Protein AF-A0A9N9EY78-F1 (afdb_monomer)

Nearest PDB structures (foldseek):
  2iyk-assembly2_B  TM=9.414E-01  e=4.848E-14  Homo sapiens
  2wjv-assembly2_B  TM=9.190E-01  e=1.508E-13  Homo sapiens
  2wjv-assembly1_A  TM=8.558E-01  e=6.239E-14  Homo sapiens
  8rxb-assembly1_P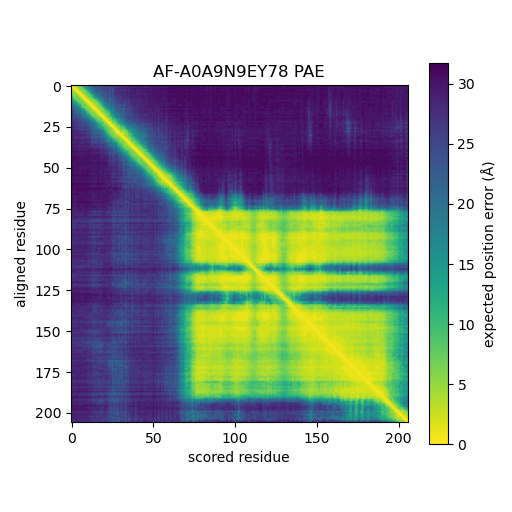  TM=9.678E-01  e=6.217E-12  Homo sapiens
  8rxb-assembly1_E  TM=9.420E-01  e=2.572E-12  Homo sapiens

Mean predicted aligned error: 18.58 Å

Foldseek 3Di:
DDDDDDDDDDDDDDDDDDDDDDDDDDPDDDDPPPDDDPDDDDDDDDDDDDDDDDDPDDPPPPDDPDPPPVPCVVVQPKDFDDCPAPVGGDTDAAPPPRRRRLQQWWWAADPPNPDIGIHGLPPTLVDDPPPPDDTPSVRTDGQDDPNHGDCNRPNDDDPVVVVPDDDDDPVLVVLQVVVCVPPVPDDSVNCPDPPSPPDPDDDDDD

Organism: NCBI:txid1213867

pLDDT: mean 70.08, std 24.81, range [30.39, 97.44]

InterPro domains:
  IPR018999 RNA helicase UPF1, Cys/His rich zinc-binding domain [PF09416] (78-183)
  IPR018999 RNA helicase UPF1, Cys/His rich zinc-binding domain [PS51997] (9-183)
  IPR018999 RNA helicase UPF1, Cys/His rich zinc-binding domain [cd21400] (78-153)

Solvent-accessible surface area (backbone atoms only — not comparable to full-atom values): 14495 Å² total; per-residue (Å²): 138,88,84,83,88,88,88,82,85,85,82,84,84,81,82,84,77,87,81,80,87,79,92,75,83,79,81,84,78,82,90,81,89,87,76,86,79,92,81,87,87,82,90,88,83,91,79,92,78,84,89,77,91,74,83,79,75,77,81,77,84,84,77,75,95,60,85,74,69,52,86,67,69,80,64,64,51,67,54,69,45,52,66,88,38,91,76,30,69,39,69,54,46,18,75,84,79,61,54,31,40,49,91,48,30,18,36,31,76,43,98,55,92,87,43,73,47,42,29,25,62,70,63,59,48,70,44,88,59,93,69,91,62,86,71,66,54,87,54,57,40,63,42,58,54,96,93,36,61,44,58,83,78,45,74,74,78,51,70,74,55,58,71,71,41,85,90,76,51,73,68,57,50,55,55,50,58,59,46,37,76,84,35,82,81,68,52,79,74,59,68,73,44,93,81,73,75,75,71,80,79,79,85,77,86,132

Secondary structure (DSSP, 8-state):
-------------------------------------S--------------------------------TTTT-----B--TTSTT-S-B---TTT----TTTEEEEE-SSTT-EEEEETTTTTTS--SSS----GGG-EESEETTEE-TTTSPPPPHHHHHHS----HHHHHHHHHHHTT-TT--GGGGGSTTS--PPPP----

Radius of gyration: 30.08 Å; Cα contacts (8 Å, |Δi|>4): 151; chains: 1; bounding box: 80×61×91 Å

Structure (mmCIF, N/CA/C/O backbone):
data_AF-A0A9N9EY78-F1
#
_entry.id   AF-A0A9N9EY78-F1
#
loop_
_atom_site.group_PDB
_atom_site.id
_atom_site.type_symbol
_atom_site.label_atom_id
_atom_site.label_alt_id
_atom_site.label_comp_id
_atom_site.label_asym_id
_atom_site.label_entity_id
_atom_site.label_seq_id
_atom_site.pdbx_PDB_ins_code
_atom_site.Cartn_x
_atom_site.Cartn_y
_atom_site.Cartn_z
_atom_site.occupancy
_atom_site.B_iso_or_equiv
_atom_site.auth_seq_id
_atom_site.auth_comp_id
_atom_site.auth_asym_id
_atom_site.auth_atom_id
_atom_site.pdbx_PDB_model_num
ATOM 1 N N . MET A 1 1 ? -17.534 37.883 -44.220 1.00 35.47 1 MET A N 1
ATOM 2 C CA . MET A 1 1 ? -17.299 39.214 -43.625 1.00 35.47 1 MET A CA 1
ATOM 3 C C . MET A 1 1 ? -17.016 39.009 -42.154 1.00 35.47 1 MET A C 1
ATOM 5 O O . MET A 1 1 ? -17.744 38.272 -41.505 1.00 35.47 1 MET A O 1
ATOM 9 N N . GLU A 1 2 ? -15.893 39.561 -41.718 1.00 36.69 2 GLU A N 1
ATOM 10 C CA . GLU A 1 2 ? -15.202 39.330 -40.449 1.00 36.69 2 GLU A CA 1
ATOM 11 C C . GLU A 1 2 ? -15.878 39.992 -39.236 1.00 36.69 2 GLU A C 1
ATOM 13 O O . GLU A 1 2 ? -16.568 41.001 -39.394 1.00 36.69 2 GLU A O 1
ATOM 18 N N . ARG A 1 3 ? -15.586 39.461 -38.035 1.00 31.47 3 ARG A N 1
ATOM 19 C CA . ARG A 1 3 ? -15.106 40.170 -36.816 1.00 31.47 3 ARG A CA 1
ATOM 20 C C . ARG A 1 3 ? -14.979 39.145 -35.675 1.00 31.47 3 ARG A C 1
ATOM 22 O O . ARG A 1 3 ? -15.938 38.440 -35.401 1.00 31.47 3 ARG A O 1
ATOM 29 N N . SER A 1 4 ? -13.784 38.830 -35.170 1.00 34.22 4 SER A N 1
ATOM 30 C CA . SER A 1 4 ? -12.923 39.584 -34.228 1.00 34.22 4 SER A CA 1
ATOM 31 C C . SER A 1 4 ? -13.299 39.372 -32.750 1.00 34.22 4 SER A C 1
ATOM 33 O O . SER A 1 4 ? -14.219 40.001 -32.249 1.00 34.22 4 SER A O 1
ATOM 35 N N . THR A 1 5 ? -12.538 38.467 -32.113 1.00 40.12 5 THR A N 1
ATOM 36 C CA . THR A 1 5 ? -11.911 38.505 -30.765 1.00 40.12 5 THR A CA 1
ATOM 37 C C . THR A 1 5 ? -12.586 39.260 -29.610 1.00 40.12 5 THR A C 1
ATOM 39 O O . THR A 1 5 ? -12.729 40.475 -29.703 1.00 40.12 5 THR A O 1
ATOM 42 N N . GLN A 1 6 ? -12.708 38.608 -28.441 1.00 40.31 6 GLN A N 1
ATOM 43 C CA . GLN A 1 6 ? -11.916 38.966 -27.247 1.00 40.31 6 GLN A CA 1
ATOM 44 C C . GLN A 1 6 ? -12.000 37.918 -26.125 1.00 40.31 6 GLN A C 1
ATOM 46 O O . GLN A 1 6 ? -13.020 37.278 -25.904 1.00 40.31 6 GLN A O 1
ATOM 51 N N . ASN A 1 7 ? -10.844 37.762 -25.489 1.00 35.19 7 ASN A N 1
ATOM 52 C CA . ASN A 1 7 ? -10.468 36.909 -24.374 1.00 35.19 7 ASN A CA 1
ATOM 53 C C . ASN A 1 7 ? -10.618 37.748 -23.094 1.00 35.19 7 ASN A C 1
ATOM 55 O O . ASN A 1 7 ? -10.129 38.879 -23.089 1.00 35.19 7 ASN A O 1
ATOM 59 N N . THR A 1 8 ? -11.233 37.228 -22.034 1.00 34.78 8 THR A N 1
ATOM 60 C CA . THR A 1 8 ? -11.183 37.842 -20.696 1.00 34.78 8 THR A CA 1
ATOM 61 C C . THR A 1 8 ? -11.025 36.755 -19.645 1.00 34.78 8 THR A C 1
ATOM 63 O O . THR A 1 8 ? -11.792 35.799 -19.605 1.00 34.78 8 THR A O 1
ATOM 66 N N . GLN A 1 9 ? -9.958 36.915 -18.868 1.00 34.75 9 GLN A N 1
ATOM 67 C CA . GLN A 1 9 ? -9.582 36.147 -17.692 1.00 34.75 9 GLN A CA 1
ATOM 68 C C . GLN A 1 9 ? -10.538 36.495 -16.548 1.00 34.75 9 GLN A C 1
ATOM 70 O O . GLN A 1 9 ? -10.712 37.677 -16.257 1.00 34.75 9 GLN A O 1
ATOM 75 N N . ASP A 1 10 ? -11.108 35.485 -15.896 1.00 35.62 10 ASP A N 1
ATOM 76 C CA . ASP A 1 10 ? -11.801 35.648 -14.620 1.00 35.62 10 ASP A CA 1
ATOM 77 C C . ASP A 1 10 ? -10.805 35.332 -13.492 1.00 35.62 10 ASP A C 1
ATOM 79 O O . ASP A 1 10 ? -10.473 34.176 -13.229 1.00 35.62 10 ASP A O 1
ATOM 83 N N . GLU A 1 11 ? -10.273 36.389 -12.874 1.00 35.72 11 GLU A N 1
ATOM 84 C CA . GLU A 1 11 ? -9.575 36.327 -11.589 1.00 35.72 11 GLU A CA 1
ATOM 85 C C . GLU A 1 11 ? -10.623 36.350 -10.467 1.00 35.72 11 GLU A C 1
ATOM 87 O O . GLU A 1 11 ? -11.319 37.350 -10.270 1.00 35.72 11 GLU A O 1
ATOM 92 N N . GLU A 1 12 ? -10.746 35.248 -9.723 1.00 39.97 12 GLU A N 1
ATOM 93 C CA . GLU A 1 12 ? -11.588 35.196 -8.531 1.00 39.97 12 GLU A CA 1
ATOM 94 C C . GLU A 1 12 ? -10.876 35.802 -7.314 1.00 39.97 12 GLU A C 1
ATOM 96 O O . GLU A 1 12 ? -9.788 35.412 -6.890 1.00 39.97 12 GLU A O 1
ATOM 101 N N . ASN A 1 13 ? -11.564 36.795 -6.767 1.00 32.88 13 ASN A N 1
ATOM 102 C CA . ASN A 1 13 ? -11.255 37.604 -5.606 1.00 32.88 13 ASN A CA 1
ATOM 103 C C . ASN A 1 13 ? -11.466 36.795 -4.309 1.00 32.88 13 ASN A C 1
ATOM 105 O O . ASN A 1 13 ? -12.601 36.619 -3.868 1.00 32.88 13 ASN A O 1
ATOM 109 N N . PHE A 1 14 ? -10.390 36.315 -3.680 1.00 33.06 14 PHE A N 1
ATOM 110 C CA . PHE A 1 14 ? -10.453 35.719 -2.341 1.00 33.06 14 PHE A CA 1
ATOM 111 C C . PHE A 1 14 ? -10.381 36.812 -1.269 1.00 33.06 14 PHE A C 1
ATOM 113 O O . PHE A 1 14 ? -9.311 37.306 -0.914 1.00 33.06 14 PHE A O 1
ATOM 120 N N . SER A 1 15 ? -11.545 37.175 -0.727 1.00 35.75 15 SER A N 1
ATOM 121 C CA . SER A 1 15 ? -11.638 37.992 0.478 1.00 35.75 15 SER A CA 1
ATOM 122 C C . SER A 1 15 ? -11.111 37.214 1.686 1.00 35.75 15 SER A C 1
ATOM 124 O O . SER A 1 15 ? -11.701 36.231 2.133 1.00 35.75 15 SER A O 1
ATOM 126 N N . PHE A 1 16 ? -9.996 37.713 2.197 1.00 32.31 16 PHE A N 1
ATOM 127 C CA . PHE A 1 16 ? -9.345 37.421 3.465 1.00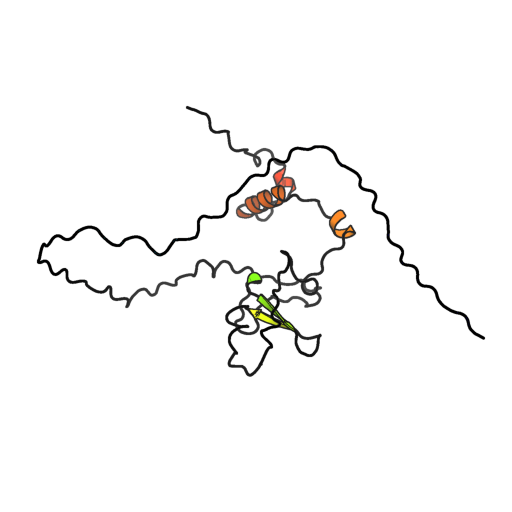 32.31 16 PHE A CA 1
ATOM 128 C C . PHE A 1 16 ? -10.328 37.490 4.651 1.00 32.31 16 PHE A C 1
ATOM 130 O O . PHE A 1 16 ? -10.838 38.560 4.980 1.00 32.31 16 PHE A O 1
ATOM 137 N N . LEU A 1 17 ? -10.597 36.347 5.288 1.00 35.78 17 LEU A N 1
ATOM 138 C CA . LEU A 1 17 ? -11.226 36.268 6.607 1.00 35.78 17 LEU A CA 1
ATOM 139 C C . LEU A 1 17 ? -10.118 36.039 7.639 1.00 35.78 17 LEU A C 1
ATOM 141 O O . LEU A 1 17 ? -9.535 34.958 7.713 1.00 35.78 17 LEU A O 1
ATOM 145 N N . GLU A 1 18 ? -9.825 37.086 8.409 1.00 33.75 18 GLU A N 1
ATOM 146 C CA . GLU A 1 18 ? -9.006 37.030 9.619 1.00 33.75 18 GLU A CA 1
ATOM 147 C C . GLU A 1 18 ? -9.681 36.116 10.647 1.00 33.75 18 GLU A C 1
ATOM 149 O O . GLU A 1 18 ? -10.812 36.373 11.066 1.00 33.75 18 GLU A O 1
ATOM 154 N N . TYR A 1 19 ? -8.985 35.060 11.074 1.00 37.44 19 TYR A N 1
ATOM 155 C CA . TYR A 1 19 ? -9.355 34.298 12.261 1.00 37.44 19 TYR A CA 1
ATOM 156 C C . TYR A 1 19 ? -8.401 34.661 13.397 1.00 37.44 19 TYR A C 1
ATOM 158 O O . TYR A 1 19 ? -7.196 34.414 13.344 1.00 37.44 19 TYR A O 1
ATOM 166 N N . SER A 1 20 ? -8.962 35.297 14.415 1.00 36.03 20 SER A N 1
ATOM 167 C CA . SER A 1 20 ? -8.287 35.729 15.629 1.00 36.03 20 SER A CA 1
ATOM 168 C C . SER A 1 20 ? -8.036 34.544 16.568 1.00 36.03 20 SER A C 1
ATOM 170 O O . SER A 1 20 ? -8.973 33.838 16.921 1.00 36.03 20 SER A O 1
ATOM 172 N N . GLY A 1 21 ? -6.790 34.406 17.031 1.00 35.19 21 GLY A N 1
ATOM 173 C CA . GLY A 1 21 ? -6.426 33.973 18.388 1.00 35.19 21 GLY A CA 1
ATOM 174 C C . GLY A 1 21 ? -6.797 32.555 18.843 1.00 35.19 21 GLY A C 1
ATOM 175 O O . GLY A 1 21 ? -7.893 32.320 19.343 1.00 35.19 21 GLY A O 1
ATOM 176 N N . GLY A 1 22 ? -5.808 31.660 18.830 1.00 30.39 22 GLY A N 1
ATOM 177 C CA . GLY A 1 22 ? -5.777 30.444 19.645 1.00 30.39 22 GLY A CA 1
ATOM 178 C C . GLY A 1 22 ? -4.341 29.932 19.763 1.00 30.39 22 GLY A C 1
ATOM 179 O O . GLY A 1 22 ? -3.732 29.584 18.757 1.00 30.39 22 GLY A O 1
ATOM 180 N N . ASP A 1 23 ? -3.786 29.956 20.972 1.00 35.22 23 ASP A N 1
ATOM 181 C CA . ASP A 1 23 ? -2.385 29.668 21.287 1.00 35.22 23 ASP A CA 1
ATOM 182 C C . ASP A 1 23 ? -1.968 28.224 20.950 1.00 35.22 23 ASP A C 1
ATOM 184 O O . ASP A 1 23 ? -2.324 27.280 21.652 1.00 35.22 23 ASP A O 1
ATOM 188 N N . THR A 1 24 ? -1.126 28.042 19.932 1.00 45.16 24 THR A N 1
ATOM 189 C CA . THR A 1 24 ? -0.264 26.855 19.809 1.00 45.16 24 THR A CA 1
ATOM 190 C C . THR A 1 24 ? 1.163 27.248 20.167 1.00 45.16 24 THR A C 1
ATOM 192 O O . THR A 1 24 ? 1.856 27.882 19.371 1.00 45.16 24 THR A O 1
ATOM 195 N N . GLN A 1 25 ? 1.619 26.875 21.367 1.00 38.00 25 GLN A N 1
ATOM 196 C CA . GLN A 1 25 ? 3.050 26.862 21.667 1.00 38.00 25 GLN A CA 1
ATOM 197 C C . GLN A 1 25 ? 3.721 25.828 20.758 1.00 38.00 25 GLN A C 1
ATOM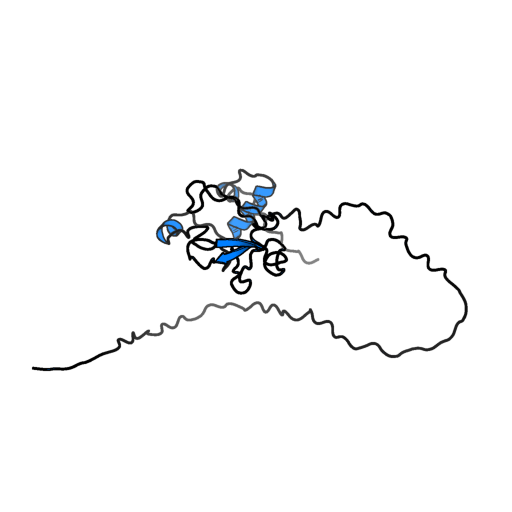 199 O O . GLN A 1 25 ? 3.419 24.638 20.822 1.00 38.00 25 GLN A O 1
ATOM 204 N N . ALA A 1 26 ? 4.619 26.296 19.895 1.00 37.03 26 ALA A N 1
ATOM 205 C CA . ALA A 1 26 ? 5.483 25.442 19.100 1.00 37.03 26 ALA A CA 1
ATOM 206 C C . ALA A 1 26 ? 6.447 24.695 20.035 1.00 37.03 26 ALA A C 1
ATOM 208 O O . ALA A 1 26 ? 7.312 25.301 20.665 1.00 37.03 26 ALA A O 1
ATOM 209 N N . SER A 1 27 ? 6.309 23.375 20.129 1.00 43.75 27 SER A N 1
ATOM 210 C CA . SER A 1 27 ? 7.339 22.517 20.710 1.00 43.75 27 SER A CA 1
ATOM 211 C C . SER A 1 27 ? 8.541 22.489 19.764 1.00 43.75 27 SER A C 1
ATOM 213 O O . SER A 1 27 ? 8.519 21.837 18.720 1.00 43.75 27 SER A O 1
ATOM 215 N N . GLN A 1 28 ? 9.572 23.248 20.122 1.00 36.25 28 GLN A N 1
ATOM 216 C CA . GLN A 1 28 ? 10.879 23.279 19.476 1.00 36.25 28 GLN A CA 1
ATOM 217 C C . GLN A 1 28 ? 11.625 21.974 19.795 1.00 36.25 28 GLN A C 1
ATOM 219 O O . GLN A 1 28 ? 12.266 21.860 20.836 1.00 36.25 28 GLN A O 1
ATOM 224 N N . TYR A 1 29 ? 11.527 20.976 18.918 1.00 39.62 29 TYR A N 1
ATOM 225 C CA . TYR A 1 29 ? 12.477 19.864 18.905 1.00 39.62 29 TYR A CA 1
ATOM 226 C C . TYR A 1 29 ? 13.667 20.268 18.028 1.00 39.62 29 TYR A C 1
ATOM 228 O O . TYR A 1 29 ? 13.521 20.446 16.820 1.00 39.62 29 TYR A O 1
ATOM 236 N N . ASP A 1 30 ? 14.824 20.468 18.658 1.00 38.19 30 ASP A N 1
ATOM 237 C CA . ASP A 1 30 ? 16.087 20.812 18.003 1.00 38.19 30 ASP A CA 1
ATOM 238 C C . ASP A 1 30 ? 16.750 19.526 17.479 1.00 38.19 30 ASP A C 1
ATOM 240 O O . ASP A 1 30 ? 17.101 18.634 18.252 1.00 38.19 30 ASP A O 1
ATOM 244 N N . TYR A 1 31 ? 16.853 19.392 16.157 1.00 40.94 31 TYR A N 1
ATOM 245 C CA . TYR A 1 31 ? 17.367 18.205 15.465 1.00 40.94 31 TYR A CA 1
ATOM 246 C C . TYR A 1 31 ? 18.784 18.498 14.949 1.00 40.94 31 TYR A C 1
ATOM 248 O O . TYR A 1 31 ? 18.985 18.673 13.753 1.00 40.94 31 TYR A O 1
ATOM 256 N N . ASN A 1 32 ? 19.769 18.614 15.845 1.00 44.62 32 ASN A N 1
ATOM 257 C CA . ASN A 1 32 ? 21.171 18.867 15.473 1.00 44.62 32 ASN A CA 1
ATOM 258 C C . ASN A 1 32 ? 22.182 18.180 16.411 1.00 44.62 32 ASN A C 1
ATOM 260 O O . ASN A 1 32 ? 23.101 18.822 16.910 1.00 44.62 32 ASN A O 1
ATOM 264 N N . ASP A 1 33 ? 22.056 16.867 16.626 1.00 41.56 33 ASP A N 1
ATOM 265 C CA . ASP A 1 33 ? 23.080 16.095 17.356 1.00 41.56 33 ASP A CA 1
ATOM 266 C C . ASP A 1 33 ? 23.466 14.782 16.655 1.00 41.56 33 ASP A C 1
ATOM 268 O O . ASP A 1 33 ? 23.433 13.706 17.236 1.00 41.56 33 ASP A O 1
ATOM 272 N N . PHE A 1 34 ? 23.813 14.865 15.365 1.00 32.62 34 PHE A N 1
ATOM 273 C CA . PHE A 1 34 ? 24.572 13.818 14.660 1.00 32.62 34 PHE A CA 1
ATOM 274 C C . PHE A 1 34 ? 25.523 14.438 13.631 1.00 32.62 34 PHE A C 1
ATOM 276 O O . PHE A 1 34 ? 25.439 14.205 12.426 1.00 32.62 34 PHE A O 1
ATOM 283 N N . SER A 1 35 ? 26.454 15.260 14.103 1.00 43.00 35 SER A N 1
ATOM 284 C CA . SER A 1 35 ? 27.661 15.595 13.345 1.00 43.00 35 SER A CA 1
ATOM 285 C C . SER A 1 35 ? 28.858 15.421 14.267 1.00 43.00 35 SER A C 1
ATOM 287 O O . SER A 1 35 ? 29.171 16.284 15.079 1.00 43.00 35 SER A O 1
ATOM 289 N N . ILE A 1 36 ? 29.494 14.252 14.175 1.00 41.31 36 ILE A N 1
ATOM 290 C CA . ILE A 1 36 ? 30.744 13.970 14.876 1.00 41.31 36 ILE A CA 1
ATOM 291 C C . ILE A 1 36 ? 31.846 14.672 14.086 1.00 41.31 36 ILE A C 1
ATOM 293 O O . ILE A 1 36 ? 32.167 14.273 12.966 1.00 41.31 36 ILE A O 1
ATOM 297 N N . ASP A 1 37 ? 32.380 15.743 14.662 1.00 32.41 37 ASP A N 1
ATOM 298 C CA . ASP A 1 37 ? 33.423 16.557 14.055 1.00 32.41 37 ASP A CA 1
ATOM 299 C C . ASP A 1 37 ? 34.763 15.805 14.090 1.00 32.41 37 ASP A C 1
ATOM 301 O O . ASP A 1 37 ? 35.334 15.495 15.142 1.00 32.41 37 ASP A O 1
ATOM 305 N N . SER A 1 38 ? 35.258 15.455 12.908 1.00 41.50 38 SER A N 1
ATOM 306 C CA . SER A 1 38 ? 36.547 14.811 12.706 1.00 41.50 38 SER A CA 1
ATOM 307 C C . SER A 1 38 ? 37.653 15.858 12.777 1.00 41.50 38 SER A C 1
ATOM 309 O O . SER A 1 38 ? 38.068 16.356 11.739 1.00 41.50 38 SER A O 1
ATOM 311 N N . THR A 1 39 ? 38.105 16.237 13.975 1.00 38.75 39 THR A N 1
ATOM 312 C CA . THR A 1 39 ? 39.451 16.787 14.263 1.00 38.75 39 THR A CA 1
ATOM 313 C C . THR A 1 39 ? 39.498 17.342 15.686 1.00 38.75 39 THR A C 1
ATOM 315 O O . THR A 1 39 ? 39.157 18.493 15.894 1.00 38.75 39 THR A O 1
ATOM 318 N N . LEU A 1 40 ? 39.957 16.553 16.667 1.00 36.25 40 LEU A N 1
ATOM 319 C CA . LEU A 1 40 ? 40.636 17.029 17.889 1.00 36.25 40 LEU A CA 1
ATOM 320 C C . LEU A 1 40 ? 41.028 15.824 18.755 1.00 36.25 40 LEU A C 1
ATOM 322 O O . LEU A 1 40 ? 40.258 15.349 19.580 1.00 36.25 40 LEU A O 1
ATOM 326 N N . ASN A 1 41 ? 42.238 15.311 18.545 1.00 33.69 41 ASN A N 1
ATOM 327 C CA . ASN A 1 41 ? 43.125 14.918 19.642 1.00 33.69 41 ASN A CA 1
ATOM 328 C C . ASN A 1 41 ? 44.507 14.598 19.076 1.00 33.69 41 ASN A C 1
ATOM 330 O O . ASN A 1 41 ? 44.886 13.453 18.846 1.00 33.69 41 ASN A O 1
ATOM 334 N N . SER A 1 42 ? 45.268 15.665 18.848 1.00 35.00 42 SER A N 1
ATOM 335 C CA . SER A 1 42 ? 46.719 15.591 18.843 1.00 35.00 42 SER A CA 1
ATOM 336 C C . SER A 1 42 ? 47.212 16.302 20.099 1.00 35.00 42 SER A C 1
ATOM 338 O O . SER A 1 42 ? 46.792 17.423 20.373 1.00 35.00 42 SER A O 1
ATOM 340 N N . GLN A 1 43 ? 48.146 15.641 20.788 1.00 35.53 43 GLN A N 1
ATOM 341 C CA . GLN A 1 43 ? 49.048 16.155 21.826 1.00 35.53 43 GLN A CA 1
ATOM 342 C C . GLN A 1 43 ? 48.507 16.205 23.266 1.00 35.53 43 GLN A C 1
ATOM 344 O O . GLN A 1 43 ? 47.957 17.212 23.695 1.00 35.53 43 GLN A O 1
ATOM 349 N N . HIS A 1 44 ? 48.818 15.167 24.056 1.00 34.75 44 HIS A N 1
ATOM 350 C CA . HIS A 1 44 ? 49.729 15.289 25.211 1.00 34.75 44 HIS A CA 1
ATOM 351 C C . HIS A 1 44 ? 50.067 13.914 25.820 1.00 34.75 44 HIS A C 1
ATOM 353 O O . HIS A 1 44 ? 49.225 13.281 26.447 1.00 34.75 44 HIS A O 1
ATOM 359 N N . ASN A 1 45 ? 51.324 13.489 25.644 1.00 34.41 45 ASN A N 1
ATOM 360 C CA . ASN A 1 45 ? 52.278 13.085 26.693 1.00 34.41 45 ASN A CA 1
ATOM 361 C C . ASN A 1 45 ? 53.185 11.927 26.260 1.00 34.41 45 ASN A C 1
ATOM 363 O O . ASN A 1 45 ? 52.792 10.766 26.204 1.00 34.41 45 ASN A O 1
ATOM 367 N N . ASN A 1 46 ? 54.449 12.286 26.035 1.00 36.00 46 ASN A N 1
ATOM 368 C CA . ASN A 1 46 ? 55.580 11.373 26.040 1.00 36.00 46 ASN A CA 1
ATOM 369 C C . ASN A 1 46 ? 55.876 10.954 27.486 1.00 36.00 46 ASN A C 1
ATOM 371 O O . ASN A 1 46 ? 56.092 11.828 28.323 1.00 36.00 46 ASN A O 1
ATOM 375 N N . ASN A 1 47 ? 55.974 9.653 27.758 1.00 35.97 47 ASN A N 1
ATOM 376 C CA . ASN A 1 47 ? 57.000 9.117 28.654 1.00 35.97 47 ASN A CA 1
ATOM 377 C C . ASN A 1 47 ? 57.213 7.615 28.417 1.00 35.97 47 ASN A C 1
ATOM 379 O O . ASN A 1 47 ? 56.277 6.825 28.354 1.00 35.97 47 ASN A O 1
ATOM 383 N N . LEU A 1 48 ? 58.492 7.286 28.267 1.00 35.34 48 LEU A N 1
ATOM 384 C CA . LEU A 1 48 ? 59.114 5.981 28.067 1.00 35.34 48 LEU A CA 1
ATOM 385 C C . LEU A 1 48 ? 58.815 5.016 29.229 1.00 35.34 48 LEU A C 1
ATOM 387 O O . LEU A 1 48 ? 59.157 5.361 30.356 1.00 35.34 48 LEU A O 1
ATOM 391 N N . ILE A 1 49 ? 58.326 3.800 28.946 1.00 36.12 49 ILE A N 1
ATOM 392 C CA . ILE A 1 49 ? 58.737 2.553 29.627 1.00 36.12 49 ILE A CA 1
ATOM 393 C C . ILE A 1 49 ? 58.730 1.419 28.587 1.00 36.12 49 ILE A C 1
ATOM 395 O O . ILE A 1 49 ? 57.703 1.106 27.987 1.00 36.12 49 ILE A O 1
ATOM 399 N N . GLU A 1 50 ? 59.907 0.840 28.361 1.00 34.97 50 GLU A N 1
ATOM 400 C CA . GLU A 1 50 ? 60.153 -0.336 27.528 1.00 34.97 50 GLU A CA 1
ATOM 401 C C . GLU A 1 50 ? 59.584 -1.619 28.156 1.00 34.97 50 GLU A C 1
ATOM 403 O O . GLU A 1 50 ? 59.656 -1.819 29.366 1.00 34.97 50 GLU A O 1
ATOM 408 N N . GLY A 1 51 ? 59.152 -2.547 27.296 1.00 36.88 51 GLY A N 1
ATOM 409 C CA . GLY A 1 51 ? 59.286 -3.980 27.554 1.00 36.88 51 GLY A CA 1
ATOM 410 C C . GLY A 1 51 ? 58.098 -4.682 28.209 1.00 36.88 51 GLY A C 1
ATOM 411 O O . GLY A 1 51 ? 58.107 -4.940 29.406 1.00 36.88 51 GLY A O 1
ATOM 412 N N . SER A 1 52 ? 57.139 -5.121 27.391 1.00 42.84 52 SER A N 1
ATOM 413 C CA . SER A 1 52 ? 56.383 -6.370 27.583 1.00 42.84 52 SER A CA 1
ATOM 414 C C . SER A 1 52 ? 55.707 -6.737 26.261 1.00 42.84 52 SER A C 1
ATOM 416 O O . SER A 1 52 ? 54.743 -6.099 25.854 1.00 42.84 52 SER A O 1
ATOM 418 N N . GLN A 1 53 ? 56.241 -7.738 25.559 1.00 39.84 53 GLN A N 1
ATOM 419 C CA . GLN A 1 53 ? 55.567 -8.355 24.416 1.00 39.84 53 GLN A CA 1
ATOM 420 C C . GLN A 1 53 ? 54.299 -9.054 24.924 1.00 39.84 53 GLN A C 1
ATOM 422 O O . GLN A 1 53 ? 54.384 -10.128 25.518 1.00 39.84 53 GLN A O 1
ATOM 427 N N . SER A 1 54 ? 53.126 -8.464 24.699 1.00 41.09 54 SER A N 1
ATOM 428 C CA . SER A 1 54 ? 51.880 -9.222 24.696 1.00 41.09 54 SER A CA 1
ATOM 429 C C . SER A 1 54 ? 51.719 -9.834 23.309 1.00 41.09 54 SER A C 1
ATOM 431 O O . SER A 1 54 ? 51.605 -9.151 22.293 1.00 41.09 54 SER A O 1
ATOM 433 N N . HIS A 1 55 ? 51.770 -11.159 23.270 1.00 40.34 55 HIS A N 1
ATOM 434 C CA . HIS A 1 55 ? 51.412 -11.947 22.106 1.00 40.34 55 HIS A CA 1
ATOM 435 C C . HIS A 1 55 ? 49.918 -11.698 21.841 1.00 40.34 55 HIS A C 1
ATOM 437 O O . HIS A 1 55 ? 49.065 -12.239 22.541 1.00 40.34 55 HIS A O 1
ATOM 443 N N . PHE A 1 56 ? 49.590 -10.822 20.890 1.00 41.06 56 PHE A N 1
ATOM 444 C CA . PHE A 1 56 ? 48.229 -10.731 20.371 1.00 41.06 56 PHE A CA 1
ATOM 445 C C . PHE A 1 56 ? 47.971 -12.016 19.583 1.00 41.06 56 PHE A C 1
ATOM 447 O O . PHE A 1 56 ? 48.579 -12.248 18.540 1.00 41.06 56 PHE A O 1
ATOM 454 N N . VAL A 1 57 ? 47.134 -12.886 20.140 1.00 47.09 57 VAL A N 1
ATOM 455 C CA . VAL A 1 57 ? 46.526 -13.989 19.400 1.00 47.09 57 VAL A CA 1
ATOM 456 C C . VAL A 1 57 ? 45.405 -13.353 18.585 1.00 47.09 57 VAL A C 1
ATOM 458 O O . VAL A 1 57 ? 44.456 -12.828 19.167 1.00 47.09 57 VAL A O 1
ATOM 461 N N . GLU A 1 58 ? 45.540 -13.330 17.259 1.00 45.62 58 GLU A N 1
ATOM 462 C CA . GLU A 1 58 ? 44.409 -13.024 16.380 1.00 45.62 58 GLU A CA 1
ATOM 463 C C . GLU A 1 58 ? 43.281 -14.012 16.714 1.00 45.62 58 GLU A C 1
ATOM 465 O O . GLU A 1 58 ? 43.539 -15.220 16.751 1.00 45.62 58 GLU A O 1
ATOM 470 N N . PRO A 1 59 ? 42.053 -13.554 17.012 1.00 44.22 59 PRO A N 1
ATOM 471 C CA . PRO A 1 59 ? 40.946 -14.477 17.160 1.00 44.22 59 PRO A CA 1
ATOM 472 C C . PRO A 1 59 ? 40.692 -15.115 15.794 1.00 44.22 59 PRO A C 1
ATOM 474 O O . PRO A 1 59 ? 40.341 -14.445 14.825 1.00 44.22 59 PRO A O 1
ATOM 477 N N . ASP A 1 60 ? 40.924 -16.420 15.735 1.00 43.41 60 ASP A N 1
ATOM 478 C CA . ASP A 1 60 ? 40.598 -17.280 14.611 1.00 43.41 60 ASP A CA 1
ATOM 479 C C . ASP A 1 60 ? 39.096 -17.157 14.300 1.00 43.41 60 ASP A C 1
ATOM 481 O O . ASP A 1 60 ? 38.248 -17.605 15.071 1.00 43.41 60 ASP A O 1
ATOM 485 N N . LEU A 1 61 ? 38.759 -16.507 13.181 1.00 54.38 61 LEU A N 1
ATOM 486 C CA . LEU A 1 61 ? 37.386 -16.361 12.686 1.00 54.38 61 LEU A CA 1
ATOM 487 C C . LEU A 1 61 ? 36.906 -17.608 11.924 1.00 54.38 61 LEU A C 1
ATOM 489 O O . LEU A 1 61 ? 35.991 -17.524 11.106 1.00 54.38 61 LEU A O 1
ATOM 493 N N . THR A 1 62 ? 37.488 -18.781 12.174 1.00 49.03 62 THR A N 1
ATOM 494 C CA . THR A 1 62 ? 36.967 -20.049 11.654 1.00 49.03 62 THR A CA 1
ATOM 495 C C . THR A 1 62 ? 36.079 -20.742 12.684 1.00 49.03 62 THR A C 1
ATOM 497 O O . THR A 1 62 ? 36.410 -21.781 13.245 1.00 49.03 62 THR A O 1
ATOM 500 N N . GLY A 1 63 ? 34.892 -20.185 12.936 1.00 49.53 63 GLY A N 1
ATOM 501 C CA . GLY A 1 63 ? 33.896 -20.929 13.707 1.00 49.53 63 GLY A CA 1
ATOM 502 C C . GLY A 1 63 ? 32.832 -20.112 14.412 1.00 49.53 63 GLY A C 1
ATOM 503 O O . GLY A 1 63 ? 32.692 -20.231 15.622 1.00 49.53 63 GLY A O 1
ATOM 504 N N . VAL A 1 64 ? 32.019 -19.369 13.663 1.00 46.88 64 VAL A N 1
ATOM 505 C CA . VAL A 1 64 ? 30.641 -19.099 14.089 1.00 46.88 64 VAL A CA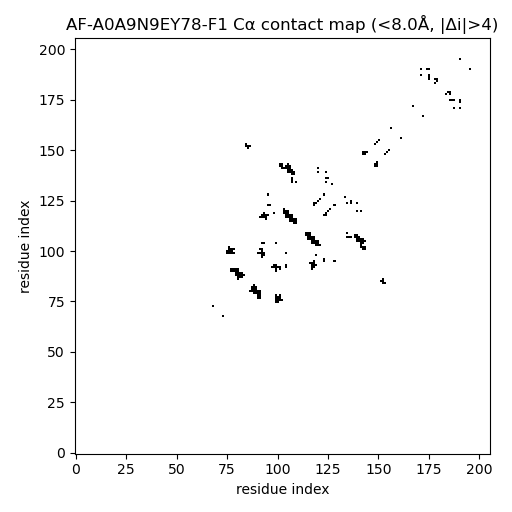 1
ATOM 506 C C . VAL A 1 64 ? 29.742 -19.296 12.876 1.00 46.88 64 VAL A C 1
ATOM 508 O O . VAL A 1 64 ? 29.412 -18.368 12.150 1.00 46.88 64 VAL A O 1
ATOM 511 N N . GLY A 1 65 ? 29.382 -20.556 12.627 1.00 48.91 65 GLY A N 1
ATOM 512 C CA . GLY A 1 65 ? 28.137 -20.870 11.936 1.00 48.91 65 GLY A CA 1
ATOM 513 C C . GLY A 1 65 ? 27.003 -20.518 12.887 1.00 48.91 65 GLY A C 1
ATOM 514 O O . GLY A 1 65 ? 26.516 -21.375 13.616 1.00 48.91 65 GLY A O 1
ATOM 515 N N . GLY A 1 66 ? 26.693 -19.233 12.967 1.00 41.66 66 GLY A N 1
ATOM 516 C CA . GLY A 1 66 ? 25.459 -18.737 13.532 1.00 41.66 66 GLY A CA 1
ATOM 517 C C . GLY A 1 66 ? 24.678 -18.194 12.360 1.00 41.66 66 GLY A C 1
ATOM 518 O O . GLY A 1 66 ? 25.187 -17.339 11.641 1.00 41.66 66 GLY A O 1
ATOM 519 N N . ASP A 1 67 ? 23.477 -18.716 12.155 1.00 51.97 67 ASP A N 1
ATOM 520 C CA . ASP A 1 67 ? 22.430 -17.969 11.489 1.00 51.97 67 ASP A CA 1
ATOM 521 C C . ASP A 1 67 ? 22.336 -16.616 12.217 1.00 51.97 67 ASP A C 1
ATOM 523 O O . ASP A 1 67 ? 21.692 -16.499 13.261 1.00 51.97 67 ASP A O 1
ATOM 527 N N . GLU A 1 68 ? 23.045 -15.595 11.727 1.00 50.50 68 GLU A N 1
ATOM 528 C CA . GLU A 1 68 ? 22.609 -14.220 11.915 1.00 50.50 68 GLU A CA 1
ATOM 529 C C . GLU A 1 68 ? 21.260 -14.173 11.210 1.00 50.50 68 GLU A C 1
ATOM 531 O O . GLU A 1 68 ? 21.160 -13.945 10.005 1.00 50.50 68 GLU A O 1
ATOM 536 N N . ILE A 1 69 ? 20.212 -14.501 11.966 1.00 50.69 69 ILE A N 1
ATOM 537 C CA . ILE A 1 69 ? 18.868 -14.049 11.668 1.00 50.69 69 ILE A CA 1
ATOM 538 C C . ILE A 1 69 ? 19.024 -12.538 11.664 1.00 50.69 69 ILE A C 1
ATOM 540 O O . ILE A 1 69 ? 19.100 -11.919 12.727 1.00 50.69 69 ILE A O 1
ATOM 544 N N . ASP A 1 70 ? 19.210 -11.973 10.473 1.00 51.12 70 ASP A N 1
ATOM 545 C CA . ASP A 1 70 ? 19.168 -10.539 10.274 1.00 51.12 70 ASP A CA 1
ATOM 546 C C . ASP A 1 70 ? 17.871 -10.078 10.958 1.00 51.12 70 ASP A C 1
ATOM 548 O O . ASP A 1 70 ? 16.786 -10.521 10.566 1.00 51.12 70 ASP A O 1
ATOM 552 N N . PRO A 1 71 ? 17.946 -9.267 12.030 1.00 51.38 71 PRO A N 1
ATOM 553 C CA . PRO A 1 71 ? 16.768 -8.874 12.793 1.00 51.38 71 PRO A CA 1
ATOM 554 C C . PRO A 1 71 ? 15.770 -8.065 11.945 1.00 51.38 71 PRO A C 1
ATOM 556 O O . PRO A 1 71 ? 14.655 -7.810 12.397 1.00 51.38 71 PRO A O 1
ATOM 559 N N . PHE A 1 72 ? 16.138 -7.690 10.713 1.00 51.56 72 PHE A N 1
ATOM 560 C CA . PHE A 1 72 ? 15.251 -7.096 9.716 1.00 51.56 72 PHE A CA 1
ATOM 561 C C . PHE A 1 72 ? 14.638 -8.101 8.729 1.00 51.56 72 PHE A C 1
ATOM 563 O O . PHE A 1 72 ? 13.676 -7.752 8.042 1.00 51.56 72 PHE A O 1
ATOM 570 N N . GLN A 1 73 ? 15.136 -9.338 8.654 1.00 46.84 73 GLN A N 1
ATOM 571 C CA . GLN A 1 73 ? 14.641 -10.359 7.726 1.00 46.84 73 GLN A CA 1
ATOM 572 C C . GLN A 1 73 ? 13.299 -10.963 8.170 1.00 46.84 73 GLN A C 1
ATOM 574 O O . GLN A 1 73 ? 12.490 -11.322 7.316 1.00 46.84 73 GLN A O 1
ATOM 579 N N . ASP A 1 74 ? 13.011 -10.960 9.475 1.00 47.44 74 ASP A N 1
ATOM 580 C CA . ASP A 1 74 ? 11.712 -11.375 10.030 1.00 47.44 74 ASP A CA 1
ATOM 581 C C . ASP A 1 74 ? 10.659 -10.248 10.053 1.00 47.44 74 ASP A C 1
ATOM 583 O O . ASP A 1 74 ? 9.492 -10.492 10.355 1.00 47.44 74 ASP A O 1
ATOM 587 N N . LEU A 1 75 ? 11.017 -9.019 9.657 1.00 55.41 75 LEU A N 1
ATOM 588 C CA . LEU A 1 75 ? 10.065 -7.921 9.436 1.00 55.41 75 LEU A CA 1
ATOM 589 C C . LEU A 1 75 ? 9.522 -7.929 7.994 1.00 55.41 75 LEU A C 1
ATOM 591 O O . LEU A 1 75 ? 9.414 -6.895 7.328 1.00 55.41 75 LEU A O 1
ATOM 595 N N . ALA A 1 76 ? 9.207 -9.115 7.473 1.00 57.94 76 ALA A N 1
ATOM 596 C CA . ALA A 1 76 ? 8.622 -9.255 6.148 1.00 57.94 76 ALA A CA 1
ATOM 597 C C . ALA A 1 76 ? 7.197 -8.678 6.147 1.00 57.94 76 ALA A C 1
ATOM 599 O O . ALA A 1 76 ? 6.229 -9.334 6.525 1.00 57.94 76 ALA A O 1
ATOM 600 N N . ILE A 1 77 ? 7.068 -7.419 5.724 1.00 83.69 77 ILE A N 1
ATOM 601 C CA . ILE A 1 77 ? 5.769 -6.791 5.481 1.00 83.69 77 ILE A CA 1
ATOM 602 C C . ILE A 1 77 ? 5.312 -7.216 4.087 1.00 83.69 77 ILE A C 1
ATOM 604 O O . ILE A 1 77 ? 5.645 -6.577 3.086 1.00 83.69 77 ILE A O 1
ATOM 608 N N . GLU A 1 78 ? 4.601 -8.341 4.038 1.00 91.12 78 GLU A N 1
ATOM 609 C CA . GLU A 1 78 ? 4.035 -8.919 2.819 1.00 91.12 78 GLU A CA 1
ATOM 610 C C . GLU A 1 78 ? 2.580 -8.476 2.630 1.00 91.12 78 GLU A C 1
ATOM 612 O O . GLU A 1 78 ? 1.806 -8.395 3.585 1.00 91.12 78 GLU A O 1
ATOM 617 N N . VAL A 1 79 ? 2.190 -8.207 1.382 1.00 94.44 79 VAL A N 1
ATOM 618 C CA . VAL A 1 79 ? 0.827 -7.782 1.036 1.00 94.44 79 VAL A CA 1
ATOM 619 C C . VAL A 1 79 ? 0.317 -8.587 -0.154 1.00 94.44 79 VAL A C 1
ATOM 621 O O . VAL A 1 79 ? 1.010 -8.744 -1.164 1.00 94.44 79 VAL A O 1
ATOM 624 N N . ALA A 1 80 ? -0.918 -9.074 -0.035 1.00 95.38 80 ALA A N 1
ATOM 625 C CA . ALA A 1 80 ? -1.661 -9.722 -1.108 1.00 95.38 80 ALA A CA 1
ATOM 626 C C . ALA A 1 80 ? -2.877 -8.874 -1.494 1.00 95.38 80 ALA A C 1
ATOM 628 O O . ALA A 1 80 ? -3.584 -8.343 -0.634 1.00 95.38 80 ALA A O 1
ATOM 629 N N . LEU A 1 81 ? -3.108 -8.739 -2.797 1.00 95.75 81 LEU A N 1
ATOM 630 C CA . LEU A 1 81 ? -4.251 -8.014 -3.336 1.00 95.75 81 LEU A CA 1
ATOM 631 C C . LEU A 1 81 ? -5.510 -8.884 -3.333 1.00 95.75 81 LEU A C 1
ATOM 633 O O . LEU A 1 81 ? -5.452 -10.107 -3.433 1.00 95.75 81 LEU A O 1
ATOM 637 N N . HIS A 1 82 ? -6.664 -8.227 -3.243 1.00 96.12 82 HIS A N 1
ATOM 638 C CA . HIS A 1 82 ? -7.963 -8.892 -3.293 1.00 96.12 82 HIS A CA 1
ATOM 639 C C . HIS A 1 82 ? -8.204 -9.563 -4.665 1.00 96.12 82 HIS A C 1
ATOM 641 O O . HIS A 1 82 ? -7.800 -8.987 -5.679 1.00 96.12 82 HIS A O 1
ATOM 647 N N . PRO A 1 83 ? -8.935 -10.695 -4.748 1.00 96.00 83 PRO A N 1
ATOM 648 C CA . PRO A 1 83 ? -9.283 -11.337 -6.023 1.00 96.00 83 PRO A CA 1
ATOM 649 C C . PRO A 1 83 ? -9.972 -10.415 -7.040 1.00 96.00 83 PRO A C 1
ATOM 651 O O . PRO A 1 83 ? -9.711 -10.508 -8.234 1.00 96.00 83 PRO A O 1
ATOM 654 N N . ASP A 1 84 ? -10.795 -9.480 -6.559 1.00 92.81 84 ASP A N 1
ATOM 655 C CA . ASP A 1 84 ? -11.482 -8.475 -7.391 1.00 92.81 84 ASP A CA 1
ATOM 656 C C . ASP A 1 84 ? -10.640 -7.209 -7.664 1.00 92.81 84 ASP A C 1
ATOM 658 O O . ASP A 1 84 ? -11.150 -6.209 -8.180 1.00 92.81 84 ASP A O 1
ATOM 662 N N . SER A 1 85 ? -9.360 -7.195 -7.276 1.00 91.62 85 SER A N 1
ATOM 663 C CA . SER A 1 85 ? -8.471 -6.069 -7.569 1.00 91.62 85 SER A CA 1
ATOM 664 C C . SER A 1 85 ? -8.183 -5.970 -9.077 1.00 91.62 85 SER A C 1
ATOM 666 O O . SER A 1 85 ? -8.303 -6.962 -9.800 1.00 91.62 85 SER A O 1
ATOM 668 N N . PRO A 1 86 ? -7.735 -4.805 -9.583 1.00 87.06 86 PRO A N 1
ATOM 669 C CA . PRO A 1 86 ? -7.321 -4.665 -10.983 1.00 87.06 86 PRO A CA 1
ATOM 670 C C . PRO A 1 86 ? -6.224 -5.650 -11.421 1.00 87.06 86 PRO A C 1
ATOM 672 O O . PRO A 1 86 ? -6.076 -5.898 -12.615 1.00 87.06 86 PRO A O 1
ATOM 675 N N . LEU A 1 87 ? -5.464 -6.195 -10.466 1.00 89.19 87 LEU A N 1
ATOM 676 C CA . LEU A 1 87 ? -4.363 -7.134 -10.683 1.00 89.19 87 LEU A CA 1
ATOM 677 C C . LEU A 1 87 ? -4.705 -8.561 -10.210 1.00 89.19 87 LEU A C 1
ATOM 679 O O . LEU A 1 87 ? -3.826 -9.420 -10.178 1.00 89.19 87 LEU A O 1
ATOM 683 N N . GLY A 1 88 ? -5.963 -8.824 -9.839 1.00 91.00 88 GLY A N 1
ATOM 684 C CA . GLY A 1 88 ? -6.405 -10.101 -9.278 1.00 91.00 88 GLY A CA 1
ATOM 685 C C . GLY A 1 88 ? -5.806 -10.416 -7.903 1.00 91.00 88 GLY A C 1
ATOM 686 O O . GLY A 1 88 ? -5.242 -9.547 -7.233 1.00 91.00 88 GLY A O 1
ATOM 687 N N . GLU A 1 89 ? -5.928 -11.677 -7.487 1.00 93.50 89 GLU A N 1
ATOM 688 C CA . GLU A 1 89 ? -5.288 -12.202 -6.278 1.00 93.50 89 GLU A CA 1
ATOM 689 C C . GLU A 1 89 ? -3.787 -12.380 -6.532 1.00 93.50 89 GLU A C 1
ATOM 691 O O . GLU A 1 89 ? -3.349 -13.378 -7.105 1.00 93.50 89 GLU A O 1
ATOM 696 N N . THR A 1 90 ? -3.006 -11.375 -6.143 1.00 93.62 90 THR A N 1
ATOM 697 C CA . THR A 1 90 ? -1.567 -11.316 -6.422 1.00 93.62 90 THR A CA 1
ATOM 698 C C . THR A 1 90 ? -0.800 -10.883 -5.177 1.00 93.62 90 THR A C 1
ATOM 700 O O . THR A 1 90 ? -1.124 -9.862 -4.567 1.00 93.62 90 THR A O 1
ATOM 703 N N . THR A 1 91 ? 0.249 -11.627 -4.823 1.00 95.81 91 THR A N 1
ATOM 704 C CA . THR A 1 91 ? 1.252 -11.207 -3.833 1.00 95.81 91 THR A CA 1
ATOM 705 C C . THR A 1 91 ? 2.264 -10.280 -4.498 1.00 95.81 91 THR A C 1
ATOM 707 O O . THR A 1 91 ? 2.820 -10.612 -5.545 1.00 95.81 91 THR A O 1
ATOM 710 N N . LEU A 1 92 ? 2.508 -9.111 -3.903 1.00 95.69 92 LEU A N 1
ATOM 711 C CA . LEU A 1 92 ? 3.473 -8.152 -4.441 1.00 95.69 92 LEU A CA 1
ATOM 712 C C . LEU A 1 92 ? 4.902 -8.615 -4.136 1.00 95.69 92 LEU A C 1
ATOM 714 O O . LEU A 1 92 ? 5.319 -8.636 -2.980 1.00 95.69 92 LEU A O 1
ATOM 718 N N . GLU A 1 93 ? 5.663 -8.964 -5.174 1.00 95.31 93 GLU A N 1
ATOM 719 C CA . GLU A 1 93 ? 7.041 -9.433 -5.025 1.00 95.31 93 GLU A CA 1
ATOM 720 C C . GLU A 1 93 ? 7.970 -8.946 -6.144 1.00 95.31 93 GLU A C 1
ATOM 722 O O . GLU A 1 93 ? 7.557 -8.660 -7.269 1.00 95.31 93 GLU A O 1
ATOM 727 N N . CYS A 1 94 ? 9.258 -8.830 -5.821 1.00 94.44 94 CYS A N 1
ATOM 728 C CA . CYS A 1 94 ? 10.298 -8.453 -6.769 1.00 94.44 94 CYS A CA 1
ATOM 729 C C . CYS A 1 94 ? 10.498 -9.549 -7.820 1.00 94.44 94 CYS A C 1
ATOM 731 O O . CYS A 1 94 ? 10.870 -10.672 -7.486 1.00 94.44 94 CYS A O 1
ATOM 733 N N . TYR A 1 95 ? 10.397 -9.193 -9.100 1.00 92.31 95 TYR A N 1
ATOM 734 C CA . TYR A 1 95 ? 10.604 -10.117 -10.217 1.00 92.31 95 TYR A CA 1
ATOM 735 C C . TYR A 1 95 ? 11.998 -10.775 -10.222 1.00 92.31 95 TYR A C 1
ATOM 737 O O . TYR A 1 95 ? 12.163 -11.904 -10.684 1.00 92.31 95 TYR A O 1
ATOM 745 N N . ASN A 1 96 ? 13.027 -10.077 -9.728 1.00 91.25 96 ASN A N 1
ATOM 746 C CA . ASN A 1 96 ? 14.403 -10.569 -9.784 1.00 91.25 96 ASN A CA 1
ATOM 747 C C . ASN A 1 96 ? 14.770 -11.512 -8.626 1.00 91.25 96 ASN A C 1
ATOM 749 O O . ASN A 1 96 ? 15.426 -12.525 -8.862 1.00 91.25 96 ASN A O 1
ATOM 753 N N . CYS A 1 97 ? 14.385 -11.178 -7.390 1.00 92.31 97 CYS A N 1
ATOM 754 C CA . CYS A 1 97 ? 14.810 -11.909 -6.187 1.00 92.31 97 CYS A CA 1
ATOM 755 C C . CYS A 1 97 ? 13.666 -12.509 -5.357 1.00 92.31 97 CYS A C 1
ATOM 757 O O . CYS A 1 97 ? 13.948 -13.203 -4.388 1.00 92.31 97 CYS A O 1
ATOM 759 N N . GLY A 1 98 ? 12.400 -12.233 -5.689 1.00 93.00 98 GLY A N 1
ATOM 760 C CA . GLY A 1 98 ? 11.238 -12.711 -4.932 1.00 93.00 98 GLY A CA 1
ATOM 761 C C . GLY A 1 98 ? 11.012 -12.017 -3.583 1.00 93.00 98 GLY A C 1
ATOM 762 O O . GLY A 1 98 ? 10.159 -12.450 -2.820 1.00 93.00 98 GLY A O 1
ATOM 763 N N . CYS A 1 99 ? 11.754 -10.951 -3.257 1.00 93.62 99 CYS A N 1
ATOM 764 C CA . CYS A 1 99 ? 11.526 -10.180 -2.030 1.00 93.62 99 CYS A CA 1
ATOM 765 C C . CYS A 1 99 ? 10.109 -9.583 -2.014 1.00 93.62 99 CYS A C 1
ATOM 767 O O . CYS A 1 99 ? 9.674 -9.017 -3.017 1.00 93.62 99 CYS A O 1
ATOM 769 N N . ARG A 1 100 ? 9.425 -9.679 -0.869 1.00 95.06 100 ARG A N 1
ATOM 770 C CA . ARG A 1 100 ? 8.018 -9.277 -0.679 1.00 95.06 100 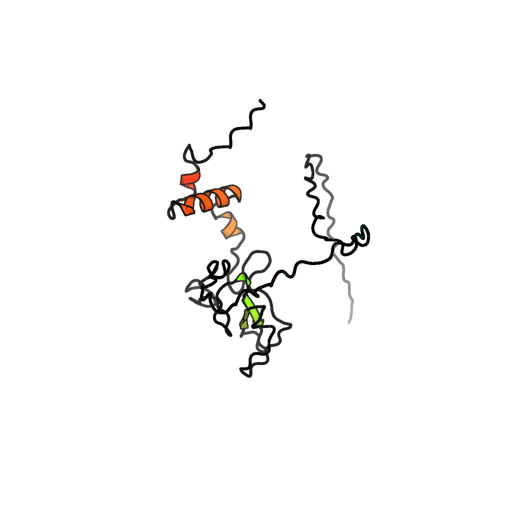ARG A CA 1
ATOM 771 C C . ARG A 1 100 ? 7.813 -8.059 0.211 1.00 95.06 100 ARG A C 1
ATOM 773 O O . ARG A 1 100 ? 6.683 -7.620 0.388 1.00 95.06 100 ARG A O 1
ATOM 780 N N . ASN A 1 101 ? 8.892 -7.498 0.754 1.00 93.88 101 ASN A N 1
ATOM 781 C CA . ASN A 1 101 ? 8.808 -6.288 1.557 1.00 93.88 101 ASN A CA 1
ATOM 782 C C . ASN A 1 101 ? 8.430 -5.101 0.659 1.00 93.88 101 ASN A C 1
ATOM 784 O O . ASN A 1 101 ? 9.276 -4.558 -0.057 1.00 93.88 101 ASN A O 1
ATOM 788 N N . VAL A 1 102 ? 7.164 -4.687 0.723 1.00 94.88 102 VAL A N 1
ATOM 789 C CA . VAL A 1 102 ? 6.587 -3.636 -0.131 1.00 94.88 102 VAL A CA 1
ATOM 790 C C . VAL A 1 102 ? 7.298 -2.284 -0.023 1.00 94.88 102 VAL A C 1
ATOM 792 O O . VAL A 1 102 ? 7.274 -1.520 -0.984 1.00 94.88 102 VAL A O 1
ATOM 795 N N . PHE A 1 103 ? 7.994 -2.004 1.084 1.00 94.75 103 PHE A N 1
ATOM 796 C CA . PHE A 1 103 ? 8.769 -0.769 1.267 1.00 94.75 103 PHE A CA 1
ATOM 797 C C . PHE A 1 103 ? 10.064 -0.742 0.451 1.00 94.75 103 PHE A C 1
ATOM 799 O O . PHE A 1 103 ? 10.611 0.327 0.184 1.00 94.75 103 PHE A O 1
ATOM 806 N N . LEU A 1 104 ? 10.562 -1.910 0.040 1.00 94.75 104 LEU A N 1
ATOM 807 C CA . LEU A 1 104 ? 11.721 -2.023 -0.844 1.00 94.75 104 LEU A CA 1
ATOM 808 C C . LEU A 1 104 ? 11.315 -2.063 -2.318 1.00 94.75 104 LEU A C 1
ATOM 810 O O . LEU A 1 104 ? 12.164 -1.841 -3.187 1.00 94.75 104 LEU A O 1
ATOM 814 N N . LEU A 1 105 ? 10.047 -2.375 -2.599 1.00 95.50 105 LEU A N 1
ATOM 815 C CA . LEU A 1 105 ? 9.528 -2.549 -3.946 1.00 95.50 105 LEU A CA 1
ATOM 816 C C . LEU A 1 105 ? 9.182 -1.214 -4.606 1.00 95.50 105 LEU A C 1
ATOM 818 O O . LEU A 1 105 ? 8.665 -0.275 -4.002 1.00 95.50 105 LEU A O 1
ATOM 822 N N . GLY A 1 106 ? 9.425 -1.181 -5.906 1.00 95.56 106 GLY A N 1
ATOM 823 C CA . GLY A 1 106 ? 8.932 -0.162 -6.812 1.00 95.56 106 GLY A CA 1
ATOM 824 C C . GLY A 1 106 ? 8.679 -0.763 -8.181 1.00 95.56 106 GLY A C 1
ATOM 825 O O . GLY A 1 106 ? 8.928 -1.952 -8.399 1.00 95.56 106 GLY A O 1
ATOM 826 N N . PHE A 1 107 ? 8.181 0.054 -9.097 1.00 95.00 107 PHE A N 1
ATOM 827 C CA . PHE A 1 107 ? 7.901 -0.352 -10.461 1.00 95.00 107 PHE A CA 1
ATOM 828 C C . PHE A 1 107 ? 8.752 0.427 -11.462 1.00 95.00 1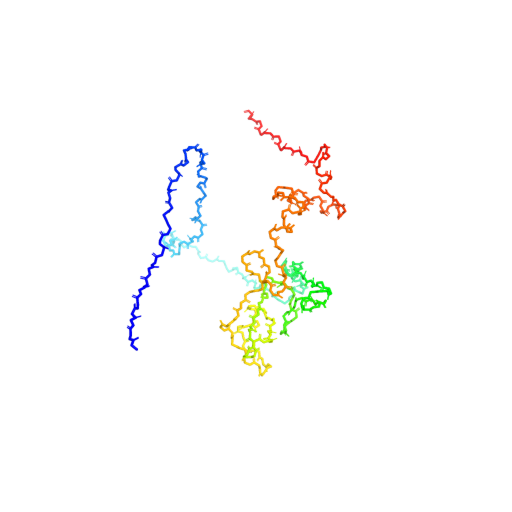07 PHE A C 1
ATOM 830 O O . PHE A 1 107 ? 9.142 1.566 -11.210 1.00 95.00 107 PHE A O 1
ATOM 837 N N . ILE A 1 108 ? 9.027 -0.199 -12.604 1.00 92.12 108 ILE A N 1
ATOM 838 C CA . ILE A 1 108 ? 9.554 0.466 -13.800 1.00 92.12 108 ILE A CA 1
ATOM 839 C C . ILE A 1 108 ? 8.519 0.264 -14.916 1.00 92.12 108 ILE A C 1
ATOM 841 O O . ILE A 1 108 ? 8.147 -0.888 -15.183 1.00 92.12 108 ILE A O 1
ATOM 845 N N . PRO A 1 109 ? 8.017 1.335 -15.554 1.00 88.31 109 PRO A N 1
ATOM 846 C CA . PRO A 1 109 ? 7.099 1.206 -16.677 1.00 88.31 109 PRO A CA 1
ATOM 847 C C . PRO A 1 109 ? 7.831 0.669 -17.914 1.00 88.31 109 PRO A C 1
ATOM 849 O O . PRO A 1 109 ? 8.969 1.036 -18.208 1.00 88.31 109 PRO A O 1
ATOM 852 N N . ALA A 1 110 ? 7.185 -0.224 -18.661 1.00 80.00 110 ALA A N 1
ATOM 853 C CA . ALA A 1 110 ? 7.684 -0.649 -19.961 1.00 80.00 110 ALA A CA 1
ATOM 854 C C . ALA A 1 110 ? 7.360 0.400 -21.038 1.00 80.00 110 ALA A C 1
ATOM 856 O O . ALA A 1 110 ? 6.458 1.216 -20.892 1.00 80.00 110 ALA A O 1
ATOM 857 N N . LYS A 1 111 ? 8.052 0.318 -22.185 1.00 72.81 111 LYS A N 1
ATOM 858 C CA . LYS A 1 111 ? 7.818 1.206 -23.345 1.00 72.81 111 LYS A CA 1
ATOM 859 C C . LYS A 1 111 ? 6.394 1.130 -23.914 1.00 72.81 111 LYS A C 1
ATOM 861 O O . LYS A 1 111 ? 5.987 2.026 -24.642 1.00 72.81 111 LYS A O 1
ATOM 866 N N . SER A 1 112 ? 5.682 0.038 -23.652 1.00 70.25 112 SER A N 1
ATOM 867 C CA . SER A 1 112 ? 4.242 -0.069 -23.867 1.00 70.25 112 SER A CA 1
ATOM 868 C C . SER A 1 112 ? 3.562 0.133 -22.516 1.00 70.25 112 SER A C 1
ATOM 870 O O . SER A 1 112 ? 3.726 -0.723 -21.645 1.00 70.25 112 SER A O 1
ATOM 872 N N . ASP A 1 113 ? 2.805 1.223 -22.362 1.00 64.06 113 ASP A N 1
ATOM 873 C CA . ASP A 1 113 ? 2.225 1.751 -21.106 1.00 64.06 113 ASP A CA 1
ATOM 874 C C . ASP A 1 113 ? 1.318 0.782 -20.312 1.00 64.06 113 ASP A C 1
ATOM 876 O O . ASP A 1 113 ? 0.733 1.142 -19.295 1.00 64.06 113 ASP A O 1
ATOM 880 N N . THR A 1 114 ? 1.166 -0.458 -20.772 1.00 71.31 114 THR A N 1
ATOM 881 C CA . THR A 1 114 ? 0.320 -1.495 -20.176 1.00 71.31 114 THR A CA 1
ATOM 882 C C . THR A 1 114 ? 1.091 -2.528 -19.359 1.00 71.31 114 THR A C 1
ATOM 884 O O . THR A 1 114 ? 0.467 -3.398 -18.758 1.00 71.31 114 THR A O 1
ATOM 887 N N . VAL A 1 115 ? 2.427 -2.502 -19.370 1.00 78.50 115 VAL A N 1
ATOM 888 C CA . VAL A 1 115 ? 3.252 -3.491 -18.661 1.00 78.50 115 VAL A CA 1
ATOM 889 C C . VAL A 1 115 ? 4.170 -2.777 -17.681 1.00 78.50 115 VAL A C 1
ATOM 891 O O . VAL A 1 115 ? 4.903 -1.866 -18.056 1.00 78.50 115 VAL A O 1
ATOM 894 N N . VAL A 1 116 ? 4.153 -3.221 -16.428 1.00 87.62 116 VAL A N 1
ATOM 895 C CA . VAL A 1 116 ? 5.062 -2.759 -15.375 1.00 87.62 116 VAL A CA 1
ATOM 896 C C . VAL A 1 116 ? 5.825 -3.953 -14.812 1.00 87.62 116 VAL A C 1
ATOM 898 O O . VAL A 1 116 ? 5.309 -5.071 -14.796 1.00 87.62 116 VAL A O 1
ATOM 901 N N . VAL A 1 117 ? 7.052 -3.728 -14.350 1.00 91.00 117 VAL A N 1
ATOM 902 C CA . VAL A 1 117 ? 7.841 -4.735 -13.626 1.00 91.00 117 VAL A CA 1
ATOM 903 C C . VAL A 1 117 ? 8.079 -4.267 -12.199 1.00 91.00 117 VAL A C 1
ATOM 905 O O . VAL A 1 117 ? 8.430 -3.107 -11.997 1.00 91.00 117 VAL A O 1
ATOM 908 N N . LEU A 1 118 ? 7.909 -5.160 -11.221 1.00 94.31 118 LEU A N 1
ATOM 909 C CA . LEU A 1 118 ? 8.213 -4.880 -9.818 1.00 94.31 118 LEU A CA 1
ATOM 910 C C . LEU A 1 118 ? 9.653 -5.281 -9.495 1.00 94.31 118 LEU A C 1
ATOM 912 O O . L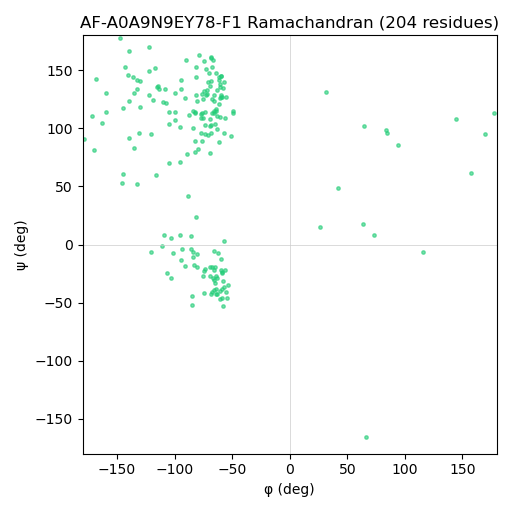EU A 1 118 ? 10.050 -6.424 -9.729 1.00 94.31 118 LEU A O 1
ATOM 916 N N . LEU A 1 119 ? 10.438 -4.357 -8.942 1.00 94.19 119 LEU A N 1
ATOM 917 C CA . LEU A 1 119 ? 11.830 -4.582 -8.549 1.00 94.19 119 LEU A CA 1
ATOM 918 C C . LEU A 1 119 ? 12.146 -3.895 -7.221 1.00 94.19 119 LEU A C 1
ATOM 920 O O . LEU A 1 119 ? 11.678 -2.786 -6.955 1.00 94.19 119 LEU A O 1
ATOM 924 N N . CYS A 1 120 ? 13.018 -4.514 -6.423 1.00 94.31 120 CYS A N 1
ATOM 925 C CA . CYS A 1 120 ? 13.632 -3.834 -5.285 1.00 94.31 120 CYS A CA 1
ATOM 926 C C . CYS A 1 120 ? 14.459 -2.635 -5.762 1.00 94.31 120 CYS A C 1
ATOM 928 O O . CYS A 1 120 ? 15.202 -2.762 -6.740 1.00 94.31 120 CYS A O 1
ATOM 930 N N . ARG A 1 121 ? 14.430 -1.524 -5.018 1.00 93.12 121 ARG A N 1
ATOM 931 C CA . ARG A 1 121 ? 15.291 -0.360 -5.292 1.00 93.12 121 ARG A CA 1
ATOM 932 C C . ARG A 1 121 ? 16.771 -0.740 -5.346 1.00 93.12 121 ARG A C 1
ATOM 934 O O . ARG A 1 121 ? 17.497 -0.329 -6.245 1.00 93.12 121 ARG A O 1
ATOM 941 N N . GLN A 1 122 ? 17.209 -1.533 -4.372 1.00 90.62 122 GLN A N 1
ATOM 942 C CA . GLN A 1 122 ? 18.551 -2.097 -4.275 1.00 90.62 122 GLN A CA 1
ATOM 943 C C . GLN A 1 122 ? 18.438 -3.571 -3.866 1.00 90.62 122 GLN A C 1
ATOM 945 O O . GLN A 1 122 ? 17.544 -3.909 -3.091 1.00 90.62 122 GLN A O 1
ATOM 950 N N . PRO A 1 123 ? 19.301 -4.464 -4.374 1.00 90.56 123 PRO A N 1
ATOM 951 C CA . PRO A 1 123 ? 20.236 -4.246 -5.481 1.00 90.56 123 PRO A CA 1
ATOM 952 C C . PRO A 1 123 ? 19.578 -4.362 -6.872 1.00 90.56 123 PRO A C 1
ATOM 954 O O . PRO A 1 123 ? 20.218 -4.086 -7.882 1.00 90.56 123 PRO A O 1
ATOM 957 N N . CYS A 1 124 ? 18.315 -4.796 -6.946 1.00 90.56 124 CYS A N 1
ATOM 958 C CA . CYS A 1 124 ? 17.715 -5.328 -8.176 1.00 90.56 124 CYS A CA 1
ATOM 959 C C . CYS A 1 124 ? 17.531 -4.298 -9.296 1.00 90.56 124 CYS A C 1
ATOM 961 O O . CYS A 1 124 ? 17.774 -4.625 -10.452 1.00 90.56 124 CYS A O 1
ATOM 963 N N . ALA A 1 125 ? 17.103 -3.078 -8.970 1.00 89.19 125 ALA A N 1
ATOM 964 C CA . ALA A 1 125 ? 16.971 -2.005 -9.951 1.00 89.19 125 ALA A CA 1
ATOM 965 C C . ALA A 1 125 ? 18.291 -1.263 -10.211 1.00 89.19 125 ALA A C 1
ATOM 967 O O . ALA A 1 125 ? 18.354 -0.473 -11.137 1.00 89.19 125 ALA A O 1
ATOM 968 N N . ALA A 1 126 ? 19.343 -1.472 -9.417 1.00 83.56 126 ALA A N 1
ATOM 969 C CA . ALA A 1 126 ? 20.585 -0.704 -9.538 1.00 83.56 126 ALA A CA 1
ATOM 970 C C . ALA A 1 126 ? 21.739 -1.480 -10.157 1.00 83.56 126 ALA A C 1
ATOM 972 O O . ALA A 1 126 ? 22.643 -0.878 -10.735 1.00 83.56 126 ALA A O 1
ATOM 973 N N . MET A 1 127 ? 21.712 -2.806 -10.056 1.00 78.69 127 MET A N 1
ATOM 974 C CA . MET A 1 127 ? 22.672 -3.654 -10.737 1.00 78.69 127 MET A CA 1
ATOM 975 C C . MET A 1 127 ? 22.043 -4.225 -12.008 1.00 78.69 127 MET A C 1
ATOM 977 O O . MET A 1 127 ? 20.945 -4.782 -11.939 1.00 78.69 127 MET A O 1
ATOM 981 N N . PRO A 1 128 ? 22.717 -4.130 -13.167 1.00 64.19 128 PRO A N 1
ATOM 982 C CA . PRO A 1 128 ? 22.263 -4.807 -14.370 1.00 64.19 128 PRO A CA 1
ATOM 983 C C . PRO A 1 128 ? 22.237 -6.312 -14.088 1.00 64.19 128 PRO A C 1
ATOM 985 O O . PRO A 1 128 ? 23.276 -6.943 -13.892 1.00 64.19 128 PRO A O 1
ATOM 988 N N . SER A 1 129 ? 21.035 -6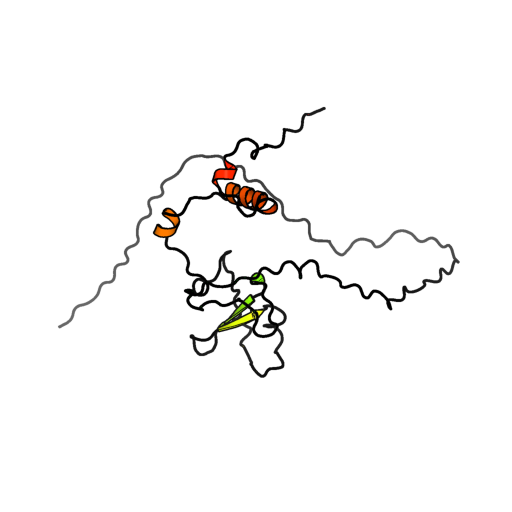.883 -14.001 1.00 61.44 129 SER A N 1
ATOM 989 C CA . SER A 1 129 ? 20.884 -8.327 -13.839 1.00 61.44 129 SER A CA 1
ATOM 990 C C . SER A 1 129 ? 21.493 -9.029 -15.056 1.00 61.44 129 SER A C 1
ATOM 992 O O . SER A 1 129 ? 21.357 -8.550 -16.180 1.00 61.44 129 SER A O 1
ATOM 994 N N . SER A 1 130 ? 22.122 -10.187 -14.860 1.00 56.41 130 SER A N 1
ATOM 995 C CA . SER A 1 130 ? 22.683 -10.995 -15.955 1.00 56.41 130 SER A CA 1
ATOM 996 C C . SER A 1 130 ? 21.625 -11.566 -16.912 1.00 56.41 130 SER A C 1
ATOM 998 O O . SER A 1 130 ? 21.978 -12.171 -17.921 1.00 56.41 130 SER A O 1
ATOM 1000 N N . LYS A 1 131 ? 20.332 -11.391 -16.606 1.00 60.12 131 LYS A N 1
ATOM 1001 C CA . LYS A 1 131 ? 19.200 -11.807 -17.435 1.00 60.12 131 LYS A CA 1
ATOM 1002 C C . LYS A 1 131 ? 18.821 -10.682 -18.405 1.00 60.12 131 LYS A C 1
ATOM 1004 O O . LYS A 1 131 ? 17.871 -9.987 -18.091 1.00 60.12 131 LYS A O 1
ATOM 1009 N N . ASP A 1 132 ? 19.565 -10.488 -19.502 1.00 54.00 132 ASP A N 1
ATOM 1010 C CA . ASP A 1 132 ? 19.261 -9.819 -20.805 1.00 54.00 132 ASP A CA 1
ATOM 1011 C C . ASP A 1 132 ? 18.187 -8.695 -20.922 1.00 54.00 132 ASP A C 1
ATOM 1013 O O . ASP A 1 132 ? 17.758 -8.334 -22.018 1.00 54.00 132 ASP A O 1
ATOM 1017 N N . MET A 1 133 ? 17.742 -8.098 -19.825 1.00 65.56 133 MET A N 1
ATOM 1018 C CA . MET A 1 133 ? 16.581 -7.228 -19.734 1.00 65.56 133 MET A CA 1
ATOM 1019 C C . MET A 1 133 ? 17.071 -5.877 -19.233 1.00 65.56 133 MET A C 1
ATOM 1021 O O . MET A 1 133 ? 17.280 -5.655 -18.041 1.00 65.56 133 MET A O 1
ATOM 1025 N N . ASN A 1 134 ? 17.327 -4.984 -20.183 1.00 68.62 134 ASN A N 1
ATOM 1026 C CA . ASN A 1 134 ? 17.831 -3.646 -19.911 1.00 68.62 134 ASN A CA 1
ATOM 1027 C C . ASN A 1 134 ? 16.670 -2.715 -19.525 1.00 68.62 134 ASN A C 1
ATOM 1029 O O . ASN A 1 134 ? 16.151 -1.979 -20.368 1.00 68.62 134 ASN A O 1
ATOM 1033 N N . TRP A 1 135 ? 16.227 -2.799 -18.268 1.00 77.62 135 TRP A N 1
ATOM 1034 C CA . TRP A 1 135 ? 15.258 -1.864 -17.693 1.00 77.62 135 TRP A CA 1
ATOM 1035 C C . TRP A 1 135 ? 15.885 -0.476 -17.536 1.00 77.62 135 TRP A C 1
ATOM 1037 O O . TRP A 1 135 ? 17.046 -0.361 -17.144 1.00 77.62 135 TRP A O 1
ATOM 1047 N N . ASP A 1 136 ? 15.122 0.580 -17.821 1.00 84.00 136 ASP A N 1
ATOM 1048 C CA . ASP A 1 136 ? 15.566 1.948 -17.545 1.00 84.00 136 ASP A CA 1
ATOM 1049 C C . ASP A 1 136 ? 15.413 2.239 -16.049 1.00 84.00 136 ASP A C 1
ATOM 1051 O O . ASP A 1 136 ? 14.341 2.586 -15.554 1.00 84.00 136 ASP A O 1
ATOM 1055 N N . THR A 1 137 ? 16.508 2.056 -15.321 1.00 84.69 137 THR A N 1
ATOM 1056 C CA . THR A 1 137 ? 16.565 2.162 -13.860 1.00 84.69 137 THR A CA 1
ATOM 1057 C C . THR A 1 137 ? 16.277 3.576 -13.355 1.00 84.69 137 THR A C 1
ATOM 1059 O O . THR A 1 137 ? 15.889 3.744 -12.199 1.00 84.69 137 THR A O 1
ATOM 1062 N N . SER A 1 138 ? 16.399 4.588 -14.222 1.00 87.81 138 SER A N 1
ATOM 1063 C CA . SER A 1 138 ? 16.056 5.976 -13.899 1.00 87.81 138 SER A CA 1
ATOM 1064 C C . SER A 1 138 ? 14.552 6.199 -13.715 1.00 87.81 138 SER A C 1
ATOM 1066 O O . SER A 1 138 ? 14.154 7.170 -13.078 1.00 87.81 138 SER A O 1
ATOM 1068 N N . GLN A 1 139 ? 13.722 5.285 -14.226 1.00 90.88 139 GLN A N 1
ATOM 1069 C CA . GLN A 1 139 ? 12.261 5.358 -14.156 1.00 90.88 139 GLN A CA 1
ATOM 1070 C C . GLN A 1 139 ? 11.676 4.573 -12.977 1.00 90.88 139 GLN A C 1
ATOM 1072 O O . GLN A 1 139 ? 10.461 4.394 -12.902 1.00 90.88 139 GLN A O 1
ATOM 1077 N N . TRP A 1 140 ? 12.518 4.071 -12.069 1.00 94.25 140 TRP A N 1
ATOM 1078 C CA . TRP A 1 140 ? 12.045 3.370 -10.882 1.00 94.25 140 TRP A CA 1
ATOM 1079 C C . TRP A 1 140 ? 11.277 4.323 -9.961 1.00 94.25 140 TRP A C 1
ATOM 1081 O O . TRP A 1 140 ? 11.786 5.378 -9.577 1.00 94.25 140 TRP A O 1
ATOM 1091 N N . LEU A 1 141 ? 10.069 3.920 -9.571 1.00 95.44 141 LEU A N 1
ATOM 1092 C CA . LEU A 1 141 ? 9.206 4.644 -8.639 1.00 95.44 141 LEU A CA 1
ATOM 1093 C C . LEU A 1 141 ? 8.706 3.695 -7.540 1.00 95.44 141 LEU A C 1
ATOM 1095 O O . LEU A 1 141 ? 8.398 2.542 -7.846 1.00 95.44 141 LEU A O 1
ATOM 1099 N N . PRO A 1 142 ? 8.614 4.135 -6.273 1.00 96.69 142 PRO A N 1
ATOM 1100 C CA . PRO A 1 142 ? 8.191 3.276 -5.168 1.00 96.69 142 PRO A CA 1
ATOM 1101 C C . PRO A 1 142 ? 6.718 2.868 -5.302 1.00 96.69 142 PRO A C 1
ATOM 1103 O O . PRO A 1 142 ? 5.916 3.603 -5.873 1.00 96.69 142 PRO A O 1
ATOM 1106 N N . LEU A 1 143 ? 6.342 1.708 -4.749 1.00 96.31 143 LEU A N 1
ATOM 1107 C CA . LEU A 1 143 ? 4.925 1.310 -4.692 1.00 96.31 143 LEU A CA 1
ATOM 1108 C C . LEU A 1 143 ? 4.123 2.073 -3.632 1.00 96.31 143 LEU A C 1
ATOM 1110 O O . LEU A 1 143 ? 2.896 2.138 -3.730 1.00 96.31 143 LEU A O 1
ATOM 1114 N N . ILE A 1 144 ? 4.819 2.606 -2.626 1.00 96.56 144 ILE A N 1
ATOM 1115 C CA . ILE A 1 144 ? 4.255 3.431 -1.562 1.00 96.56 144 ILE A CA 1
ATOM 1116 C C . ILE A 1 144 ? 4.700 4.872 -1.796 1.00 96.56 144 ILE A C 1
ATOM 1118 O O . ILE A 1 144 ? 5.898 5.155 -1.813 1.00 96.56 144 ILE A O 1
ATOM 1122 N N . ASP A 1 145 ? 3.731 5.764 -1.944 1.00 95.75 145 ASP A N 1
ATOM 1123 C CA . ASP A 1 145 ? 3.928 7.204 -2.069 1.00 95.75 145 ASP A CA 1
ATOM 1124 C C . ASP A 1 145 ? 2.951 7.930 -1.139 1.00 95.75 145 ASP A C 1
ATOM 1126 O O . ASP A 1 145 ? 1.835 7.466 -0.912 1.00 95.75 145 ASP A O 1
ATOM 1130 N N . ASP A 1 146 ? 3.409 9.015 -0.517 1.00 96.00 146 ASP A N 1
ATOM 1131 C CA . ASP A 1 146 ? 2.669 9.754 0.520 1.00 96.00 146 ASP A CA 1
ATOM 1132 C C . ASP A 1 146 ? 1.934 8.851 1.539 1.00 96.00 146 ASP A C 1
ATOM 1134 O O . ASP A 1 146 ? 0.748 9.001 1.830 1.00 96.00 146 ASP A O 1
ATOM 1138 N N . ARG A 1 147 ? 2.657 7.858 2.082 1.00 95.44 147 ARG A N 1
ATOM 1139 C CA . ARG A 1 147 ? 2.161 6.907 3.100 1.00 95.44 147 ARG A CA 1
ATOM 1140 C C . ARG A 1 147 ? 1.003 6.004 2.637 1.00 95.44 147 ARG A C 1
ATOM 1142 O O . ARG A 1 147 ? 0.357 5.384 3.479 1.00 95.44 147 ARG A O 1
ATOM 1149 N N . CYS A 1 148 ? 0.765 5.867 1.333 1.00 96.50 148 CYS A N 1
ATOM 1150 C CA . CYS A 1 148 ? -0.251 4.970 0.780 1.00 96.50 148 CYS A CA 1
ATOM 1151 C C . CYS A 1 148 ? 0.233 4.243 -0.486 1.00 96.50 148 CYS A C 1
ATOM 1153 O O . CYS A 1 148 ? 1.264 4.580 -1.059 1.00 96.50 148 CYS A O 1
ATOM 1155 N N . PHE A 1 149 ? -0.489 3.205 -0.913 1.00 96.38 149 PHE A N 1
ATOM 1156 C CA . PHE A 1 149 ? -0.204 2.533 -2.183 1.00 96.38 149 PHE A CA 1
ATOM 1157 C C . PHE A 1 149 ? -0.616 3.395 -3.376 1.00 96.38 149 PHE A C 1
ATOM 1159 O O . PHE A 1 149 ? -1.602 4.129 -3.316 1.00 96.38 149 PHE A O 1
ATOM 1166 N N . LEU A 1 150 ? 0.081 3.223 -4.501 1.00 94.75 150 LEU A N 1
ATOM 1167 C CA . LEU A 1 150 ? -0.312 3.856 -5.759 1.00 94.75 150 LEU A CA 1
ATOM 1168 C C . LEU A 1 150 ? -1.759 3.476 -6.160 1.00 94.75 150 LEU A C 1
ATOM 1170 O O . LEU A 1 150 ? -2.118 2.294 -6.087 1.00 94.75 150 LEU A O 1
ATOM 1174 N N . PRO A 1 151 ? -2.573 4.420 -6.683 1.00 93.62 151 PRO A N 1
ATOM 1175 C CA . PRO A 1 151 ? -3.999 4.197 -6.965 1.00 93.62 151 PRO A CA 1
ATOM 1176 C C . PRO A 1 151 ? -4.325 3.052 -7.935 1.00 93.62 151 PRO A C 1
ATOM 1178 O O . PRO A 1 151 ? -5.434 2.515 -7.922 1.00 93.62 151 PRO A O 1
ATOM 1181 N N . TRP A 1 152 ? -3.383 2.694 -8.811 1.00 92.38 152 TRP A N 1
ATOM 1182 C CA . TRP A 1 152 ? -3.548 1.592 -9.763 1.00 92.38 152 TRP A CA 1
ATOM 1183 C C . TRP A 1 152 ? -3.305 0.213 -9.130 1.00 92.38 152 TRP A C 1
ATOM 1185 O O . TRP A 1 152 ? -3.783 -0.783 -9.668 1.00 92.38 152 TRP A O 1
ATOM 1195 N N . ILE A 1 153 ? -2.609 0.156 -7.988 1.00 93.31 153 ILE A N 1
ATOM 1196 C CA . ILE A 1 153 ? -2.432 -1.055 -7.174 1.00 93.31 153 ILE A CA 1
ATOM 1197 C C . ILE A 1 153 ? -3.633 -1.208 -6.240 1.00 93.31 153 ILE A C 1
ATOM 1199 O O . ILE A 1 153 ? -4.288 -2.250 -6.224 1.00 93.31 153 ILE A O 1
ATOM 1203 N N . VAL A 1 154 ? -3.946 -0.149 -5.487 1.00 94.56 154 VAL A N 1
ATOM 1204 C CA . VAL A 1 154 ? -5.068 -0.105 -4.544 1.00 94.56 154 VAL A CA 1
ATOM 1205 C C . VAL A 1 154 ? -5.872 1.160 -4.804 1.00 94.56 154 VAL A C 1
ATOM 1207 O O . VAL A 1 154 ? -5.363 2.268 -4.659 1.00 94.56 154 VAL A O 1
ATOM 1210 N N . LYS A 1 155 ? -7.145 1.006 -5.180 1.00 93.50 155 LYS A N 1
ATOM 1211 C CA . LYS A 1 155 ? -8.025 2.153 -5.425 1.00 93.50 155 LYS A CA 1
ATOM 1212 C C . LYS A 1 155 ? -8.210 2.955 -4.140 1.00 93.50 155 LYS A C 1
ATOM 1214 O O . LYS A 1 155 ? -8.549 2.390 -3.103 1.00 93.50 155 LYS A O 1
ATOM 1219 N N . VAL A 1 156 ? -8.066 4.272 -4.241 1.00 94.38 156 VAL A N 1
ATOM 1220 C CA . VAL A 1 156 ? -8.377 5.188 -3.141 1.00 94.38 156 VAL A CA 1
ATOM 1221 C C . VAL A 1 156 ? -9.903 5.320 -3.027 1.00 94.38 156 VAL A C 1
ATOM 1223 O O . VAL A 1 156 ? -10.544 5.653 -4.030 1.00 94.38 156 VAL A O 1
ATOM 1226 N N . PRO A 1 157 ? -10.507 5.058 -1.852 1.00 95.69 157 PRO A N 1
ATOM 1227 C CA . PRO A 1 157 ? -11.941 5.250 -1.648 1.00 95.69 157 PRO A CA 1
ATOM 1228 C C . PRO A 1 157 ? -12.360 6.706 -1.872 1.00 95.69 157 PRO A C 1
ATOM 1230 O O . PRO A 1 157 ? -11.633 7.635 -1.516 1.00 95.69 157 PRO A O 1
ATOM 1233 N N . SER A 1 158 ? -13.556 6.919 -2.416 1.00 96.75 158 SER A N 1
ATOM 1234 C CA . SER A 1 158 ? -14.116 8.261 -2.608 1.00 96.75 158 SER A CA 1
ATOM 1235 C C . SER A 1 158 ? -14.430 8.952 -1.276 1.00 96.75 158 SER A C 1
ATOM 1237 O O . SER A 1 158 ? -14.659 8.300 -0.258 1.00 96.75 158 SER A O 1
ATOM 1239 N N . GLU A 1 159 ? -14.526 10.283 -1.280 1.00 96.38 159 GLU A N 1
ATOM 1240 C CA . GLU A 1 159 ? -14.867 11.068 -0.083 1.00 96.38 159 GLU A CA 1
ATOM 1241 C C . GLU A 1 159 ? -16.193 10.612 0.556 1.00 96.38 159 GLU A C 1
ATOM 1243 O O . GLU A 1 159 ? -16.293 10.448 1.769 1.00 96.38 159 GLU A O 1
ATOM 1248 N N . GLN A 1 160 ? -17.204 10.302 -0.263 1.00 97.44 160 GLN A N 1
ATOM 1249 C CA . GLN A 1 160 ? -18.494 9.800 0.219 1.00 97.44 160 GLN A CA 1
ATOM 1250 C C . GLN A 1 160 ? -18.397 8.420 0.881 1.00 97.44 160 GLN A C 1
ATOM 1252 O O . GLN A 1 160 ? -19.212 8.091 1.742 1.00 97.44 160 GLN A O 1
ATOM 1257 N N . GLU A 1 161 ? -17.466 7.568 0.453 1.00 96.75 161 GLU A N 1
ATOM 1258 C CA . GLU A 1 161 ? -17.206 6.277 1.098 1.00 96.75 161 GLU A CA 1
ATOM 1259 C C . GLU A 1 161 ? -16.454 6.471 2.413 1.00 96.75 161 GLU A C 1
ATOM 1261 O O . GLU A 1 161 ? -16.839 5.876 3.417 1.00 96.75 161 GLU A O 1
ATOM 1266 N N . GLN A 1 162 ? -15.463 7.364 2.435 1.00 95.88 162 GLN A N 1
ATOM 1267 C CA . GLN A 1 162 ? -14.702 7.692 3.642 1.00 95.88 162 GLN A CA 1
ATOM 1268 C C . GLN A 1 162 ? -15.587 8.313 4.735 1.00 95.88 162 GLN A C 1
ATOM 1270 O O . GLN A 1 162 ? -15.506 7.908 5.892 1.00 95.88 162 GLN A O 1
ATOM 1275 N N . LEU A 1 163 ? -16.496 9.229 4.381 1.00 95.44 163 LEU A N 1
ATOM 1276 C CA . LEU A 1 163 ? -17.436 9.849 5.328 1.00 95.44 163 LEU A CA 1
ATOM 1277 C C . LEU A 1 163 ? -18.459 8.859 5.901 1.00 95.44 163 LEU A C 1
ATOM 1279 O O . LEU A 1 163 ? -18.944 9.039 7.016 1.00 95.44 163 LEU A O 1
ATOM 1283 N N . ARG A 1 164 ? -18.808 7.818 5.137 1.00 97.19 164 ARG A N 1
ATOM 1284 C CA . ARG A 1 164 ? -19.716 6.752 5.588 1.00 97.19 164 ARG A CA 1
ATOM 1285 C C . ARG A 1 164 ? -19.006 5.674 6.403 1.00 97.19 164 ARG A C 1
ATOM 1287 O O . ARG A 1 164 ? -19.681 4.909 7.090 1.00 97.19 164 ARG A O 1
ATOM 1294 N N . ALA A 1 165 ? -17.680 5.591 6.318 1.00 95.69 165 ALA A N 1
ATOM 1295 C CA . ALA A 1 165 ? -16.893 4.690 7.140 1.00 95.69 165 ALA A CA 1
ATOM 1296 C C . ALA A 1 165 ? -16.919 5.128 8.612 1.00 95.69 165 ALA A C 1
ATOM 1298 O O . ALA A 1 165 ? -17.231 6.273 8.956 1.00 95.69 165 ALA A O 1
ATOM 1299 N N . ARG A 1 166 ? -16.581 4.197 9.506 1.00 94.06 166 ARG A N 1
ATOM 1300 C CA . ARG A 1 166 ? -16.438 4.508 10.928 1.00 94.06 166 ARG A CA 1
ATOM 1301 C C . ARG A 1 166 ? -15.264 5.466 11.114 1.00 94.06 166 ARG A C 1
ATOM 1303 O O . ARG A 1 166 ? -14.145 5.149 10.725 1.00 94.06 166 ARG A O 1
ATOM 1310 N N . GLN A 1 167 ? -15.528 6.617 11.724 1.00 93.69 167 GLN A N 1
ATOM 1311 C CA . GLN A 1 167 ? -14.504 7.620 11.997 1.00 93.69 167 GLN A CA 1
ATOM 1312 C C . GLN A 1 167 ? -13.654 7.153 13.179 1.00 93.69 167 GLN A C 1
ATOM 1314 O O . GLN A 1 167 ? -14.133 7.094 14.312 1.00 93.69 167 GLN A O 1
ATOM 1319 N N . ILE A 1 168 ? -12.413 6.772 12.893 1.00 94.88 168 ILE A N 1
ATOM 1320 C CA . ILE A 1 168 ? -11.439 6.287 13.870 1.00 94.88 168 ILE A CA 1
ATOM 1321 C C . ILE A 1 168 ? -10.289 7.292 13.978 1.00 94.88 168 ILE A C 1
ATOM 1323 O O . ILE A 1 168 ? -9.784 7.793 12.976 1.00 94.88 168 ILE A O 1
ATOM 1327 N N . THR A 1 169 ? -9.888 7.614 15.205 1.00 95.06 169 THR A N 1
ATOM 1328 C CA . THR A 1 169 ? -8.772 8.530 15.482 1.00 95.06 169 THR A CA 1
ATOM 1329 C C . THR A 1 169 ? -7.443 7.780 15.580 1.00 95.06 169 THR A C 1
ATOM 1331 O O . THR A 1 169 ? -7.413 6.593 15.900 1.00 95.06 169 THR A O 1
ATOM 1334 N N . ALA A 1 170 ? -6.320 8.481 15.392 1.00 94.38 170 ALA A N 1
ATOM 1335 C CA . ALA A 1 170 ? -4.982 7.893 15.536 1.00 94.38 170 ALA A CA 1
ATOM 1336 C C . ALA A 1 170 ? -4.743 7.268 16.926 1.00 94.38 170 ALA A C 1
ATOM 1338 O O . ALA A 1 170 ? -4.132 6.210 17.037 1.00 94.38 170 ALA A O 1
ATOM 1339 N N . HIS A 1 171 ? -5.280 7.881 17.988 1.00 92.62 171 HIS A N 1
ATOM 1340 C CA . HIS A 1 171 ? -5.198 7.335 19.348 1.00 92.62 171 HIS A CA 1
ATOM 1341 C C . HIS A 1 171 ? -5.937 6.000 19.485 1.00 92.62 171 HIS A C 1
ATOM 1343 O O . HIS A 1 171 ? -5.417 5.057 20.077 1.00 92.62 171 HIS A O 1
ATOM 1349 N N . GLN A 1 172 ? -7.134 5.900 18.901 1.00 93.25 172 GLN A N 1
ATOM 1350 C CA . GLN A 1 172 ? -7.901 4.653 18.890 1.00 93.25 172 GLN A CA 1
ATOM 1351 C C . GLN A 1 172 ? -7.198 3.563 18.079 1.00 93.25 172 GLN A C 1
ATOM 1353 O O . GLN A 1 172 ? -7.194 2.421 18.524 1.00 93.25 172 GLN A O 1
ATOM 1358 N N . ILE A 1 173 ? -6.576 3.909 16.943 1.00 95.12 173 ILE A N 1
ATOM 1359 C CA . ILE A 1 173 ? -5.761 2.969 16.154 1.00 95.12 173 ILE A CA 1
ATOM 1360 C C . ILE A 1 173 ? -4.636 2.403 17.022 1.00 95.12 173 ILE A C 1
ATOM 1362 O O . ILE A 1 173 ? -4.541 1.191 17.165 1.00 95.12 173 ILE A O 1
ATOM 1366 N N . ASN A 1 174 ? -3.846 3.263 17.673 1.00 93.75 174 ASN A N 1
ATOM 1367 C CA . ASN A 1 174 ? -2.721 2.821 18.502 1.00 93.75 174 ASN A CA 1
ATOM 1368 C C . ASN A 1 174 ? -3.163 1.886 19.635 1.00 93.75 174 ASN A C 1
ATOM 1370 O O . ASN A 1 174 ? -2.555 0.840 19.841 1.00 93.75 174 ASN A O 1
ATOM 1374 N N . LYS A 1 175 ? -4.239 2.235 20.354 1.00 91.44 175 LYS A N 1
ATOM 1375 C CA . LYS A 1 175 ? -4.774 1.369 21.414 1.00 91.44 175 LYS A CA 1
ATOM 1376 C C . LYS A 1 175 ? -5.300 0.042 20.866 1.00 91.44 175 LYS A C 1
ATOM 1378 O O . LYS A 1 175 ? -5.130 -0.985 21.514 1.00 91.44 175 LYS A O 1
ATOM 1383 N N . LEU A 1 176 ? -5.948 0.052 19.701 1.00 93.94 176 LEU A N 1
ATOM 1384 C CA . LEU A 1 176 ? -6.477 -1.166 19.093 1.00 93.94 176 LEU A CA 1
ATOM 1385 C C . LEU A 1 176 ? -5.351 -2.103 18.631 1.00 93.94 176 LEU A C 1
ATOM 1387 O O . LEU A 1 176 ? -5.418 -3.295 18.911 1.00 93.94 176 LEU A O 1
ATOM 1391 N N . GLU A 1 177 ? -4.298 -1.562 18.015 1.00 93.75 177 GLU A N 1
ATOM 1392 C CA . GLU A 1 177 ? -3.084 -2.307 17.646 1.00 93.75 177 GLU A CA 1
ATOM 1393 C C . GLU A 1 177 ? -2.380 -2.899 18.878 1.00 93.75 177 GLU A C 1
ATOM 1395 O O . GLU A 1 177 ? -1.944 -4.049 18.858 1.00 93.75 177 GLU A O 1
ATOM 1400 N N . GLU A 1 178 ? -2.317 -2.153 19.988 1.00 90.94 178 GLU A N 1
ATOM 1401 C CA . GLU A 1 178 ? -1.802 -2.653 21.271 1.00 90.94 178 GLU A CA 1
ATOM 1402 C C . GLU A 1 178 ? -2.635 -3.844 21.775 1.00 90.94 178 GLU A C 1
ATOM 1404 O O . GLU A 1 178 ? -2.076 -4.880 22.130 1.00 90.94 178 GLU A O 1
ATOM 1409 N N . LEU A 1 179 ? -3.970 -3.735 21.740 1.00 91.75 179 LEU A N 1
ATOM 1410 C CA . LEU A 1 179 ? -4.875 -4.816 22.146 1.00 91.75 179 LEU A CA 1
ATOM 1411 C C . LEU A 1 179 ? -4.781 -6.048 21.238 1.00 91.75 179 LEU A C 1
ATOM 1413 O O . LEU A 1 179 ? -4.945 -7.172 21.720 1.00 91.75 179 LEU A O 1
ATOM 1417 N N . TRP A 1 180 ? -4.520 -5.874 19.941 1.00 94.44 180 TRP A N 1
ATOM 1418 C CA . TRP A 1 180 ? -4.396 -6.986 18.997 1.00 94.44 180 TRP A CA 1
ATOM 1419 C C . TRP A 1 180 ? -3.169 -7.869 19.234 1.00 94.44 180 TRP A C 1
ATOM 1421 O O . TRP A 1 180 ? -3.200 -9.030 18.819 1.00 94.44 180 TRP A O 1
ATOM 1431 N N . LYS A 1 181 ? -2.150 -7.386 19.961 1.00 91.19 181 LYS A N 1
ATOM 1432 C CA . LYS A 1 181 ? -1.006 -8.210 20.394 1.00 91.19 181 LYS A CA 1
ATOM 1433 C C . LYS A 1 181 ? -1.451 -9.400 21.252 1.00 91.19 181 LYS A C 1
ATOM 1435 O O . LYS A 1 181 ? -0.931 -10.500 21.080 1.00 91.19 181 LYS A O 1
ATOM 1440 N N . ASP A 1 182 ? -2.448 -9.190 22.114 1.00 92.19 182 ASP A N 1
ATOM 1441 C CA . ASP A 1 182 ? -2.966 -10.209 23.037 1.00 92.19 182 ASP A CA 1
ATOM 1442 C C . ASP A 1 182 ? -4.304 -10.809 22.579 1.00 92.19 182 ASP A C 1
ATOM 1444 O O . ASP A 1 182 ? -4.625 -11.962 22.882 1.00 92.19 182 ASP A O 1
ATOM 1448 N N . ASN A 1 183 ? -5.111 -10.040 21.843 1.00 92.00 183 ASN A N 1
ATOM 1449 C CA . ASN A 1 183 ? -6.432 -10.448 21.384 1.00 92.00 183 ASN A CA 1
ATOM 1450 C C . ASN A 1 183 ? -6.705 -9.990 19.947 1.00 92.00 183 ASN A C 1
ATOM 1452 O O . ASN A 1 183 ? -7.308 -8.946 19.717 1.00 92.00 183 ASN A O 1
ATOM 1456 N N . THR A 1 184 ? -6.389 -10.843 18.977 1.00 93.69 184 THR A N 1
ATOM 1457 C CA . THR A 1 184 ? -6.608 -10.618 17.531 1.00 93.69 184 THR A CA 1
ATOM 1458 C C . THR A 1 184 ? -8.064 -10.386 17.111 1.00 93.69 184 THR A C 1
ATOM 1460 O O . THR A 1 184 ? -8.319 -9.997 15.975 1.00 93.69 184 THR A O 1
ATOM 1463 N N . LYS A 1 185 ? -9.042 -10.642 17.991 1.00 94.25 185 LYS A N 1
ATOM 1464 C CA . LYS A 1 185 ? -10.473 -10.424 17.722 1.00 94.25 185 LYS A CA 1
ATOM 1465 C C . LYS A 1 185 ? -11.024 -9.164 18.388 1.00 94.25 185 LYS A C 1
ATOM 1467 O O . LYS A 1 185 ? -12.237 -8.967 18.354 1.00 94.25 185 LYS A O 1
ATOM 1472 N N . ALA A 1 186 ? -10.172 -8.357 19.023 1.00 93.50 186 ALA A N 1
ATOM 1473 C CA . ALA A 1 186 ? -10.595 -7.110 19.642 1.00 93.50 186 ALA A CA 1
ATOM 1474 C C . ALA A 1 186 ? -11.205 -6.163 18.602 1.00 93.50 186 ALA A C 1
ATOM 1476 O O . ALA A 1 186 ? -10.786 -6.103 17.444 1.00 93.50 186 ALA A O 1
ATOM 1477 N N . THR A 1 187 ? -12.209 -5.425 19.041 1.00 93.50 187 THR A N 1
ATOM 1478 C CA . THR A 1 187 ? -12.971 -4.461 18.254 1.00 93.50 1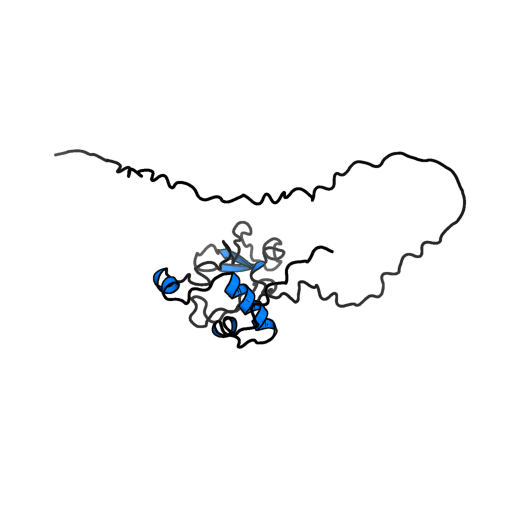87 THR A CA 1
ATOM 1479 C C . THR A 1 187 ? -12.888 -3.085 18.905 1.00 93.50 187 THR A C 1
ATOM 1481 O O . THR A 1 187 ? -12.416 -2.941 20.032 1.00 93.50 187 THR A O 1
ATOM 1484 N N . LEU A 1 188 ? -13.353 -2.044 18.217 1.00 90.31 188 LEU A N 1
ATOM 1485 C CA . LEU A 1 188 ? -13.338 -0.689 18.777 1.00 90.31 188 LEU A CA 1
ATOM 1486 C C . LEU A 1 188 ? -14.240 -0.551 20.010 1.00 90.31 188 LEU A C 1
ATOM 1488 O O . LEU A 1 188 ? -13.954 0.269 20.872 1.00 90.31 188 LEU A O 1
ATOM 1492 N N . GLU A 1 189 ? -15.286 -1.369 20.121 1.00 90.31 189 GLU A N 1
ATOM 1493 C CA . GLU A 1 189 ? -16.156 -1.450 21.298 1.00 90.31 189 GLU A CA 1
ATOM 1494 C C . GLU A 1 189 ? -15.393 -1.914 22.547 1.00 90.31 189 GLU A C 1
ATOM 1496 O O . GLU A 1 189 ? -15.748 -1.559 23.669 1.00 90.31 189 GLU A O 1
ATOM 1501 N N . ASP A 1 190 ? -14.329 -2.703 22.373 1.00 87.69 190 ASP A N 1
ATOM 1502 C CA . ASP A 1 190 ? -13.514 -3.161 23.493 1.00 87.69 190 ASP A CA 1
ATOM 1503 C C . ASP A 1 190 ? -12.712 -2.017 24.114 1.00 87.69 190 ASP A C 1
ATOM 1505 O O . ASP A 1 190 ? -12.480 -2.056 25.316 1.00 87.69 190 ASP A O 1
ATOM 1509 N N . LEU A 1 191 ? -12.379 -0.967 23.351 1.00 85.25 191 LEU A N 1
ATOM 1510 C CA . LEU A 1 191 ? -11.683 0.221 23.862 1.00 85.25 191 LEU A CA 1
ATOM 1511 C C . LEU A 1 191 ? -12.514 1.027 24.867 1.00 85.25 191 LEU A C 1
ATOM 1513 O O . LEU A 1 191 ? -11.953 1.790 25.649 1.00 85.25 191 LEU A O 1
ATOM 1517 N N . GLU A 1 192 ? -13.839 0.875 24.849 1.00 78.50 192 GLU A N 1
ATOM 1518 C CA . GLU A 1 192 ? -14.760 1.598 25.734 1.00 78.50 192 GLU A CA 1
ATOM 1519 C C . GLU A 1 192 ? -14.914 0.917 27.106 1.00 78.50 192 GLU A C 1
ATOM 1521 O O . GLU A 1 192 ? -15.564 1.459 28.005 1.00 78.50 192 GLU A O 1
ATOM 1526 N N . LYS A 1 193 ? -14.329 -0.276 27.303 1.00 73.06 193 LYS A N 1
ATOM 1527 C CA . LYS A 1 193 ? -14.431 -0.998 28.574 1.00 73.06 193 LYS A CA 1
ATOM 1528 C C . LYS A 1 193 ? -13.595 -0.307 29.663 1.00 73.06 193 LYS A C 1
ATOM 1530 O O . LYS A 1 193 ? -12.417 -0.013 29.445 1.00 73.06 193 LYS A O 1
ATOM 1535 N N . PRO A 1 194 ? -14.165 -0.096 30.865 1.00 59.69 194 PRO A N 1
ATOM 1536 C CA . PRO A 1 194 ? -13.428 0.492 31.977 1.00 59.69 194 PRO A CA 1
ATOM 1537 C C . PRO A 1 194 ? -12.230 -0.395 32.349 1.00 59.69 194 PRO A C 1
ATOM 1539 O O . PRO A 1 194 ? -12.399 -1.590 32.590 1.00 59.69 194 PRO A O 1
ATOM 1542 N N . GLY A 1 195 ? -11.031 0.198 32.381 1.00 63.38 195 GLY A N 1
ATOM 1543 C CA . GLY A 1 195 ? -9.758 -0.477 32.684 1.00 63.38 195 GLY A CA 1
ATOM 1544 C C . GLY A 1 195 ? -8.734 -0.523 31.539 1.00 63.38 195 GLY A C 1
ATOM 1545 O O . GLY A 1 195 ? -7.609 -0.941 31.768 1.00 63.38 195 GLY A O 1
ATOM 1546 N N . ILE A 1 196 ? -9.088 -0.087 30.323 1.00 60.59 196 ILE A N 1
ATOM 1547 C CA . ILE A 1 196 ? -8.154 0.034 29.172 1.00 60.59 196 ILE A CA 1
ATOM 1548 C C . ILE A 1 196 ? -7.551 1.453 29.069 1.00 60.59 196 ILE A C 1
ATOM 1550 O O . ILE A 1 196 ? -6.684 1.738 28.243 1.00 60.59 196 ILE A O 1
ATOM 1554 N N . ASP A 1 197 ? -7.994 2.357 29.940 1.00 57.19 197 ASP A N 1
ATOM 1555 C CA . ASP A 1 197 ? -7.505 3.728 30.069 1.00 57.19 197 ASP A CA 1
ATOM 1556 C C . ASP A 1 197 ? -6.856 3.922 31.446 1.00 57.19 197 ASP A C 1
ATOM 1558 O O . ASP A 1 197 ? -7.321 4.711 32.263 1.00 57.19 197 ASP A O 1
ATOM 1562 N N . ASP A 1 198 ? -5.813 3.143 31.742 1.00 60.56 198 ASP A N 1
ATOM 1563 C CA . ASP A 1 198 ? -4.918 3.476 32.852 1.00 60.56 198 ASP A CA 1
ATOM 1564 C C . ASP A 1 198 ? -4.013 4.626 32.390 1.00 60.56 198 ASP A C 1
ATOM 1566 O O . ASP A 1 198 ? -2.946 4.430 31.804 1.00 60.56 198 ASP A O 1
ATOM 1570 N N . GLU A 1 199 ? -4.477 5.855 32.614 1.00 60.03 199 GLU A N 1
ATOM 1571 C CA . GLU A 1 199 ? -3.639 7.046 32.513 1.00 60.03 199 GLU A CA 1
ATOM 1572 C C . GLU A 1 199 ? -2.471 6.894 33.509 1.00 60.03 199 GLU A C 1
ATOM 1574 O O . GLU A 1 199 ? -2.702 6.601 34.691 1.00 60.03 199 GLU A O 1
ATOM 1579 N N . PRO A 1 200 ? -1.205 7.031 33.072 1.00 66.44 200 PRO A N 1
ATOM 1580 C CA . PRO A 1 200 ? -0.068 6.824 33.956 1.00 66.44 200 PRO A CA 1
ATOM 1581 C C . PRO A 1 200 ? -0.145 7.806 35.126 1.00 66.44 200 PRO A C 1
ATOM 1583 O O . PRO A 1 200 ? -0.259 9.017 34.931 1.00 66.44 200 PRO A O 1
ATOM 1586 N N . GLN A 1 201 ? -0.075 7.285 36.354 1.00 66.56 201 GLN A N 1
ATOM 1587 C CA . GLN A 1 201 ? -0.156 8.133 37.540 1.00 66.56 201 GLN A CA 1
ATOM 1588 C C . GLN A 1 201 ? 0.949 9.200 37.517 1.00 66.56 201 GLN A C 1
ATOM 1590 O O . GLN A 1 201 ? 2.113 8.875 37.247 1.00 66.56 201 GLN A O 1
ATOM 1595 N N . PRO A 1 202 ? 0.617 10.466 37.828 1.00 79.38 202 PRO A N 1
ATOM 1596 C CA . PRO A 1 202 ? 1.597 11.537 37.840 1.00 79.38 202 PRO A CA 1
ATOM 1597 C C . PRO A 1 202 ? 2.696 11.236 38.861 1.00 79.38 202 PRO A C 1
ATOM 1599 O O . PRO A 1 202 ? 2.436 10.790 39.982 1.00 79.38 202 PRO A O 1
ATOM 1602 N N . VAL A 1 203 ? 3.942 11.504 38.470 1.00 79.88 203 VAL A N 1
ATOM 1603 C CA . VAL A 1 203 ? 5.107 11.304 39.334 1.00 79.88 203 VAL A CA 1
ATOM 1604 C C . VAL A 1 203 ? 5.005 12.251 40.530 1.00 79.88 203 VAL A C 1
ATOM 1606 O O . VAL A 1 203 ? 5.053 13.471 40.379 1.00 79.88 203 VAL A O 1
ATOM 1609 N N . LEU A 1 204 ? 4.864 11.689 41.731 1.00 86.62 204 LEU A N 1
ATOM 1610 C CA . LEU A 1 204 ? 4.853 12.459 42.972 1.00 86.62 204 LEU A CA 1
ATOM 1611 C C . LEU A 1 204 ? 6.277 12.925 43.309 1.00 86.62 204 LEU A C 1
ATOM 1613 O O . LEU A 1 204 ? 7.219 12.130 43.297 1.00 86.62 204 LEU A O 1
ATOM 1617 N N . LEU A 1 205 ? 6.433 14.208 43.641 1.00 73.75 205 LEU A N 1
ATOM 1618 C CA . LEU A 1 205 ? 7.683 14.733 44.194 1.00 73.75 205 LEU A CA 1
ATOM 1619 C C . LEU A 1 205 ? 7.887 14.174 45.614 1.00 73.75 205 LEU A C 1
ATOM 1621 O O . LEU A 1 205 ? 6.933 14.108 46.392 1.00 73.75 205 LEU A O 1
ATOM 1625 N N . ARG A 1 206 ? 9.118 13.747 45.923 1.00 73.44 206 ARG A N 1
ATOM 1626 C CA . ARG A 1 206 ? 9.532 13.269 47.254 1.00 73.44 206 ARG A CA 1
ATOM 1627 C C . ARG A 1 206 ? 9.936 14.414 48.171 1.00 73.44 206 ARG A C 1
ATOM 1629 O O . ARG A 1 206 ? 10.602 15.344 47.668 1.00 73.44 206 ARG A O 1
#

Sequence (206 aa):
MERSTQNTQDEENFSFLEYSGGDTQASQYDYNDFSIDSTLNSQHNNNLIEGSQSHFVEPDLTGVGGDEIDPFQDLAIEVALHPDSPLGETTLECYNCGCRNVFLLGFIPAKSDTVVVLLCRQPCAAMPSSKDMNWDTSQWLPLIDDRCFLPWIVKVPSEQEQLRARQITAHQINKLEELWKDNTKATLEDLEKPGIDDEPQPVLLR